Protein AF-A0A1A6AAJ7-F1 (afdb_monomer_lite)

Secondary structure (DSSP, 8-state):
-----------------------------------------------------------TTS----PPP---------------PPPP----PPPPPP----------------------PPPPPPTT--HHHHHHHHHHH-TTSTTTTTB-GGG-EEEEHHHHHHHHHHTT-GGGT--SSSS-S-SEEEEEEBPP-SSSS---TTHHHHHHHHHHHHHHHS-SSTTSPPPS-SS-------TT-SEEEEEE---TT----EEEEEE-HHHHHHH-HHHHHHHT-

Radius of gyration: 31.79 Å; chains: 1; bounding box: 93×65×100 Å

Organism: NCBI:txid1296121

Structure (mmCIF, N/CA/C/O backbone):
data_AF-A0A1A6AAJ7-F1
#
_entry.id   AF-A0A1A6AAJ7-F1
#
loop_
_atom_site.group_PDB
_atom_site.id
_atom_site.type_symbol
_atom_site.label_atom_id
_atom_site.label_alt_id
_atom_site.label_comp_id
_atom_site.label_asym_id
_atom_site.label_entity_id
_atom_site.label_seq_id
_atom_site.pdbx_PDB_ins_code
_atom_site.Cartn_x
_atom_site.Cartn_y
_atom_site.Cartn_z
_atom_site.occupancy
_atom_site.B_iso_or_equiv
_atom_site.auth_seq_id
_atom_site.auth_comp_id
_atom_site.auth_asym_id
_atom_site.auth_atom_id
_atom_site.pdbx_PDB_model_num
ATOM 1 N N . MET A 1 1 ? -27.476 -23.776 51.693 1.00 40.06 1 MET A N 1
ATOM 2 C CA . MET A 1 1 ? -27.076 -22.883 50.581 1.00 40.06 1 MET A CA 1
ATOM 3 C C . MET A 1 1 ? -27.011 -23.764 49.327 1.00 40.06 1 MET A C 1
ATOM 5 O O . MET A 1 1 ? -26.066 -24.521 49.225 1.00 40.06 1 MET A O 1
ATOM 9 N N . SER A 1 2 ? -28.092 -24.038 48.575 1.00 30.75 2 SER A N 1
ATOM 10 C CA . SER A 1 2 ? -28.877 -23.176 47.649 1.00 30.75 2 SER A CA 1
ATOM 11 C C . SER A 1 2 ? -27.961 -22.514 46.598 1.00 30.75 2 SER A C 1
ATOM 13 O O . SER A 1 2 ? -27.051 -21.822 47.028 1.00 30.75 2 SER A O 1
ATOM 15 N N . ILE A 1 3 ? -28.073 -22.667 45.263 1.00 31.28 3 ILE A N 1
ATOM 16 C CA . ILE A 1 3 ? -29.206 -22.932 44.342 1.00 31.28 3 ILE A CA 1
ATOM 17 C C . ILE A 1 3 ? -28.721 -23.657 43.049 1.00 31.28 3 ILE A C 1
ATOM 19 O O . ILE A 1 3 ? -27.554 -23.580 42.680 1.00 31.28 3 ILE A O 1
ATOM 23 N N . ARG A 1 4 ? -29.658 -24.361 42.387 1.00 33.12 4 ARG A N 1
ATOM 24 C CA . ARG A 1 4 ? -29.610 -25.073 41.086 1.00 33.12 4 ARG A CA 1
ATOM 25 C C . ARG A 1 4 ? -29.752 -24.154 39.842 1.00 33.12 4 ARG A C 1
ATOM 27 O O . ARG A 1 4 ? -30.230 -23.038 39.969 1.00 33.12 4 ARG A O 1
ATOM 34 N N . SER A 1 5 ? -29.596 -24.763 38.652 1.00 32.75 5 SER A N 1
ATOM 35 C CA . SER A 1 5 ? -30.174 -24.390 37.328 1.00 32.75 5 SER A CA 1
ATOM 36 C C . SER A 1 5 ? -29.488 -23.260 36.546 1.00 32.75 5 SER A C 1
ATOM 38 O O . SER A 1 5 ? -28.959 -22.347 37.154 1.00 32.75 5 SER A O 1
ATOM 40 N N . ALA A 1 6 ? -29.528 -23.132 35.212 1.00 36.25 6 ALA A N 1
ATOM 41 C CA . ALA A 1 6 ? -29.870 -23.929 34.014 1.00 36.25 6 ALA A CA 1
ATOM 42 C C . ALA A 1 6 ? -30.196 -22.894 32.915 1.00 36.25 6 ALA A C 1
ATOM 44 O O . ALA A 1 6 ? -31.067 -22.081 33.169 1.00 36.25 6 ALA A O 1
ATOM 45 N N . PHE A 1 7 ? -29.572 -22.937 31.731 1.00 33.03 7 PHE A N 1
ATOM 46 C CA . PHE A 1 7 ? -30.035 -22.367 30.439 1.00 33.03 7 PHE A CA 1
ATOM 47 C C . PHE A 1 7 ? -29.062 -22.935 29.379 1.00 33.03 7 PHE A C 1
ATOM 49 O O . PHE A 1 7 ? -27.863 -22.742 29.521 1.00 33.03 7 PHE A O 1
ATOM 56 N N . SER A 1 8 ? -29.389 -23.794 28.404 1.00 34.94 8 SER A N 1
ATOM 57 C CA . SER A 1 8 ? -30.501 -23.895 27.443 1.00 34.94 8 SER A CA 1
ATOM 58 C C . SER A 1 8 ? -30.660 -22.657 26.560 1.00 34.94 8 SER A C 1
ATOM 60 O O . SER A 1 8 ? -31.130 -21.625 27.028 1.00 34.94 8 SER A O 1
ATOM 62 N N . GLY A 1 9 ? -30.286 -22.770 25.275 1.00 30.25 9 GLY A N 1
ATOM 63 C CA . GLY A 1 9 ? -30.498 -21.698 24.298 1.00 30.25 9 GLY A CA 1
ATOM 64 C C . GLY A 1 9 ? -29.725 -21.781 22.978 1.00 30.25 9 GLY A C 1
ATOM 65 O O . GLY A 1 9 ? -29.190 -20.769 22.541 1.00 30.25 9 GLY A O 1
ATOM 66 N N . ILE A 1 10 ? -29.684 -22.941 22.312 1.00 39.00 10 ILE A N 1
ATOM 67 C CA . ILE A 1 10 ? -29.340 -23.016 20.881 1.00 39.00 10 ILE A CA 1
ATOM 68 C C . ILE A 1 10 ? -30.449 -22.292 20.101 1.00 39.00 10 ILE A C 1
ATOM 70 O O . ILE A 1 10 ? -31.604 -22.714 20.138 1.00 39.00 10 ILE A O 1
ATOM 74 N N . ARG A 1 11 ? -30.113 -21.222 19.373 1.00 38.31 11 ARG A N 1
ATOM 75 C CA . ARG A 1 11 ? -30.954 -20.685 18.293 1.00 38.31 11 ARG A CA 1
ATOM 76 C C . ARG A 1 11 ? -30.207 -20.809 16.973 1.00 38.31 11 ARG A C 1
ATOM 78 O O . ARG A 1 11 ? -29.470 -19.920 16.566 1.00 38.31 11 ARG A O 1
ATOM 85 N N . GLN A 1 12 ? -30.433 -21.938 16.310 1.00 39.53 12 GLN A N 1
ATOM 86 C CA . GLN A 1 12 ? -30.298 -22.043 14.863 1.00 39.53 12 GLN A CA 1
ATOM 87 C C . GLN A 1 12 ? -31.366 -21.148 14.222 1.00 39.53 12 GLN A C 1
ATOM 89 O O . GLN A 1 12 ? -32.556 -21.288 14.509 1.00 39.53 12 GLN A O 1
ATOM 94 N N . CYS A 1 13 ? -30.950 -20.223 13.357 1.00 34.81 13 CYS A N 1
ATOM 95 C CA . CYS A 1 13 ? -31.868 -19.467 12.514 1.00 34.81 13 CYS A CA 1
ATOM 96 C C . CYS A 1 13 ? -32.240 -20.334 11.304 1.00 34.81 13 CYS A C 1
ATOM 98 O O . CYS A 1 13 ? -31.540 -20.385 10.297 1.00 34.81 13 CYS A O 1
ATOM 100 N N . SER A 1 14 ? -33.329 -21.086 11.442 1.00 42.00 14 SER A N 1
ATOM 101 C CA . SER A 1 14 ? -33.997 -21.793 10.353 1.00 42.00 14 SER A CA 1
ATOM 102 C C . SER A 1 14 ? -35.037 -20.873 9.704 1.00 42.00 14 SER A C 1
ATOM 104 O O . SER A 1 14 ? -35.930 -20.412 10.419 1.00 42.00 14 SER A O 1
ATOM 106 N N . LYS A 1 15 ? -34.980 -20.732 8.366 1.00 35.66 15 LYS A N 1
ATOM 107 C CA . LYS A 1 15 ? -35.812 -19.897 7.454 1.00 35.66 15 LYS A CA 1
ATOM 108 C C . LYS A 1 15 ? -35.177 -18.508 7.246 1.00 35.66 15 LYS A C 1
ATOM 110 O O . LYS A 1 15 ? -35.174 -17.700 8.154 1.00 35.66 15 LYS A O 1
ATOM 115 N N . CYS A 1 16 ? -34.563 -18.197 6.104 1.00 37.12 16 CYS A N 1
ATOM 116 C CA . CYS A 1 16 ? -35.186 -18.203 4.781 1.00 37.12 16 CYS A CA 1
ATOM 117 C C . CYS A 1 16 ? -34.240 -18.714 3.678 1.00 37.12 16 CYS A C 1
ATOM 119 O O . CYS A 1 16 ? -33.447 -17.973 3.111 1.00 37.12 16 CYS A O 1
ATOM 121 N N . LEU A 1 17 ? -34.415 -19.986 3.320 1.00 40.72 17 LEU A N 1
ATOM 122 C CA . LEU A 1 17 ? -34.268 -20.445 1.941 1.00 40.72 17 LEU A CA 1
ATOM 123 C C . LEU A 1 17 ? -35.370 -19.790 1.106 1.00 40.72 17 LEU A C 1
ATOM 125 O O . LEU A 1 17 ? -36.533 -19.933 1.494 1.00 40.72 17 LEU A O 1
ATOM 129 N N . ARG A 1 18 ? -35.028 -19.152 -0.025 1.00 37.09 18 ARG A N 1
ATOM 130 C CA . ARG A 1 18 ? -35.812 -19.141 -1.283 1.00 37.09 18 ARG A CA 1
ATOM 131 C C . ARG A 1 18 ? -35.098 -18.354 -2.405 1.00 37.09 18 ARG A C 1
ATOM 133 O O . ARG A 1 18 ? -34.110 -17.692 -2.118 1.00 37.09 18 ARG A O 1
ATOM 140 N N . PRO A 1 19 ? -35.485 -18.539 -3.683 1.00 40.03 19 PRO A N 1
ATOM 141 C CA . PRO A 1 19 ? -34.636 -19.197 -4.671 1.00 40.03 19 PRO A CA 1
ATOM 142 C C . PRO A 1 19 ? -34.277 -18.302 -5.870 1.00 40.03 19 PRO A C 1
ATOM 144 O O . PRO A 1 19 ? -34.805 -17.207 -6.044 1.00 40.03 19 PRO A O 1
ATOM 147 N N . LEU A 1 20 ? -33.400 -18.826 -6.728 1.00 40.41 20 LEU A N 1
ATOM 148 C CA . LEU A 1 20 ? -33.089 -18.298 -8.054 1.00 40.41 20 LEU A CA 1
ATOM 149 C C . LEU A 1 20 ? -34.350 -18.217 -8.934 1.00 40.41 20 LEU A C 1
ATOM 151 O O . LEU A 1 20 ? -34.911 -19.248 -9.302 1.00 40.41 20 LEU A O 1
ATOM 155 N N . THR A 1 21 ? -34.734 -17.004 -9.335 1.00 31.94 21 THR A N 1
ATOM 156 C CA . THR A 1 21 ? -35.608 -16.749 -10.493 1.00 31.94 21 THR A CA 1
ATOM 157 C C . THR A 1 21 ? -35.183 -15.462 -11.203 1.00 31.94 21 THR A C 1
ATOM 159 O O . THR A 1 21 ? -35.302 -14.370 -10.654 1.00 31.94 21 THR A O 1
ATOM 162 N N . LEU A 1 22 ? -34.699 -15.616 -12.437 1.00 34.69 22 LEU A N 1
ATOM 163 C CA . LEU A 1 22 ? -34.652 -14.603 -13.503 1.00 34.69 22 LEU A CA 1
ATOM 164 C C . LEU A 1 22 ? -36.039 -14.529 -14.208 1.00 34.69 22 LEU A C 1
ATOM 166 O O . LEU A 1 22 ? -36.923 -15.325 -13.894 1.00 34.69 22 LEU A O 1
ATOM 170 N N . PRO A 1 23 ? -36.253 -13.653 -15.208 1.00 57.88 23 PRO A N 1
ATOM 171 C CA . PRO A 1 23 ? -36.638 -12.250 -15.081 1.00 57.88 23 PRO A CA 1
ATOM 172 C C . PRO A 1 23 ? -38.063 -12.010 -15.637 1.00 57.88 23 PRO A C 1
ATOM 174 O O . PRO A 1 23 ? -38.559 -12.771 -16.469 1.00 57.88 23 PRO A O 1
ATOM 177 N N . ARG A 1 24 ? -38.739 -10.917 -15.255 1.00 34.69 24 ARG A N 1
ATOM 178 C CA . ARG A 1 24 ? -39.922 -10.459 -16.008 1.00 34.69 24 ARG A CA 1
ATOM 179 C C . ARG A 1 24 ? -40.113 -8.943 -15.974 1.00 34.69 24 ARG A C 1
ATOM 181 O O . ARG A 1 24 ? -40.208 -8.315 -14.930 1.00 34.69 24 ARG A O 1
ATOM 188 N N . SER A 1 25 ? -40.151 -8.431 -17.195 1.00 38.38 25 SER A N 1
ATOM 189 C CA . SER A 1 25 ? -40.623 -7.159 -17.737 1.00 38.38 25 SER A CA 1
ATOM 190 C C . SER A 1 25 ? -41.747 -6.404 -17.008 1.00 38.38 25 SER A C 1
ATOM 192 O O . SER A 1 25 ? -42.732 -7.015 -16.609 1.00 38.38 25 SER A O 1
ATOM 194 N N . PHE A 1 26 ? -41.627 -5.067 -17.095 1.00 39.31 26 PHE A N 1
ATOM 195 C CA . PHE A 1 26 ? -42.660 -4.015 -17.180 1.00 39.31 26 PHE A CA 1
ATOM 196 C C . PHE A 1 26 ? -43.717 -3.912 -16.062 1.00 39.31 26 PHE A C 1
ATOM 198 O O . PHE A 1 26 ? -44.515 -4.817 -15.869 1.00 39.31 26 PHE A O 1
ATOM 205 N N . VAL A 1 27 ? -43.825 -2.720 -15.448 1.00 38.25 27 VAL A N 1
ATOM 206 C CA . VAL A 1 27 ? -45.021 -1.842 -15.486 1.00 38.25 27 VAL A CA 1
ATOM 207 C C . VAL A 1 27 ? -44.754 -0.530 -14.721 1.00 38.25 27 VAL A C 1
ATOM 209 O O . VAL A 1 27 ? -44.239 -0.518 -13.609 1.00 38.25 27 VAL A O 1
ATOM 212 N N . ARG A 1 28 ? -45.137 0.580 -15.366 1.00 40.84 28 ARG A N 1
ATOM 213 C CA . ARG A 1 28 ? -45.216 1.961 -14.861 1.00 40.84 28 ARG A CA 1
ATOM 214 C C . ARG A 1 28 ? -46.147 2.105 -13.646 1.00 40.84 28 ARG A C 1
ATOM 216 O O . ARG A 1 28 ? -47.248 1.565 -13.676 1.00 40.84 28 ARG A O 1
ATOM 223 N N . ARG A 1 29 ? -45.772 2.976 -12.702 1.00 39.03 29 ARG A N 1
ATOM 224 C CA . ARG A 1 29 ? -46.598 3.911 -11.888 1.00 39.03 29 ARG A CA 1
ATOM 225 C C . ARG A 1 29 ? -45.581 4.776 -11.120 1.00 39.03 29 ARG A C 1
ATOM 227 O O . ARG A 1 29 ? -44.726 4.212 -10.461 1.00 39.03 29 ARG A O 1
ATOM 234 N N . GLY A 1 30 ? -45.500 6.099 -11.225 1.00 37.38 30 GLY A N 1
ATOM 235 C CA . GLY A 1 30 ? -46.554 7.080 -11.446 1.00 37.38 30 GLY A CA 1
ATOM 236 C C . GLY A 1 30 ? -47.169 7.458 -10.102 1.00 37.38 30 GLY A C 1
ATOM 237 O O . GLY A 1 30 ? -48.246 6.960 -9.796 1.00 37.38 30 GLY A O 1
ATOM 238 N N . ILE A 1 31 ? -46.479 8.285 -9.307 1.00 47.03 31 ILE A N 1
ATOM 239 C CA . ILE A 1 31 ? -47.089 9.019 -8.191 1.00 47.03 31 ILE A CA 1
ATOM 240 C C . ILE A 1 31 ? -46.528 10.440 -8.194 1.00 47.03 31 ILE A C 1
ATOM 242 O O . ILE A 1 31 ? -45.333 10.667 -8.018 1.00 47.03 31 ILE A O 1
ATOM 246 N N . SER A 1 32 ? -47.445 11.356 -8.466 1.00 36.34 32 SER A N 1
ATOM 247 C CA . SER A 1 32 ? -47.322 12.800 -8.409 1.00 36.34 32 SER A CA 1
ATOM 248 C C . SER A 1 32 ? -47.255 13.276 -6.960 1.00 36.34 32 SER A C 1
ATOM 250 O O . SER A 1 32 ? -48.048 12.820 -6.137 1.00 36.34 32 SER A O 1
ATOM 252 N N . SER A 1 33 ? -46.411 14.268 -6.691 1.00 43.06 33 SER A N 1
ATOM 253 C CA . SER A 1 33 ? -46.555 15.140 -5.526 1.00 43.06 33 SER A CA 1
ATOM 254 C C . SER A 1 33 ? -46.567 16.579 -6.012 1.00 43.06 33 SER A C 1
ATOM 256 O O . SER A 1 33 ? -45.572 17.102 -6.505 1.00 43.06 33 SER A O 1
ATOM 258 N N . SER A 1 34 ? -47.750 17.170 -5.919 1.00 39.88 34 SER A N 1
ATOM 259 C CA . SER A 1 34 ? -48.053 18.564 -6.193 1.00 39.88 34 SER A CA 1
ATOM 260 C C . SER A 1 34 ? -47.568 19.439 -5.037 1.00 39.88 34 SER A C 1
ATOM 262 O O . SER A 1 34 ? -47.884 19.151 -3.885 1.00 39.88 34 SER A O 1
ATOM 264 N N . SER A 1 35 ? -46.914 20.559 -5.334 1.00 40.44 35 SER A N 1
ATOM 265 C CA . SER A 1 35 ? -46.963 21.739 -4.468 1.00 40.44 35 SER A CA 1
ATOM 266 C C . SER A 1 35 ? -46.807 23.010 -5.294 1.00 40.44 35 SER A C 1
ATOM 268 O O . SER A 1 35 ? -46.109 23.060 -6.300 1.00 40.44 35 SER A O 1
ATOM 270 N N . THR A 1 36 ? -47.580 23.989 -4.864 1.00 43.59 36 THR A N 1
ATOM 271 C CA . THR A 1 36 ? -48.117 25.152 -5.557 1.00 43.59 36 THR A CA 1
ATOM 272 C C . THR A 1 36 ? -47.147 26.322 -5.714 1.00 43.59 36 THR A C 1
ATOM 274 O O . THR A 1 36 ? -46.519 26.741 -4.751 1.00 43.59 36 THR A O 1
ATOM 277 N N . VAL A 1 37 ? -47.129 26.860 -6.936 1.00 42.12 37 VAL A N 1
ATOM 278 C CA . VAL A 1 37 ? -47.265 28.271 -7.353 1.00 42.12 37 VAL A CA 1
ATOM 279 C C . VAL A 1 37 ? -46.841 29.367 -6.361 1.00 42.12 37 VAL A C 1
ATOM 281 O O . VAL A 1 37 ? -47.487 29.593 -5.340 1.00 42.12 37 VAL A O 1
ATOM 284 N N . SER A 1 38 ? -45.870 30.176 -6.783 1.00 49.22 38 SER A N 1
ATOM 285 C CA . SER A 1 38 ? -45.947 31.641 -6.698 1.00 49.22 38 SER A CA 1
ATOM 286 C C . SER A 1 38 ? -45.175 32.234 -7.877 1.00 49.22 38 SER A C 1
ATOM 288 O O . SER A 1 38 ? -43.952 32.149 -7.938 1.00 49.22 38 SER A O 1
ATOM 290 N N . ASP A 1 39 ? -45.939 32.773 -8.825 1.00 41.62 39 ASP A N 1
ATOM 291 C CA . ASP A 1 39 ? -45.484 33.549 -9.973 1.00 41.62 39 ASP A CA 1
ATOM 292 C C . ASP A 1 39 ? -45.108 34.974 -9.551 1.00 41.62 39 ASP A C 1
ATOM 294 O O . ASP A 1 39 ? -45.894 35.666 -8.902 1.00 41.62 39 ASP A O 1
ATOM 298 N N . SER A 1 40 ? -43.979 35.466 -10.055 1.00 53.84 40 SER A N 1
ATOM 299 C CA . SER A 1 40 ? -43.907 36.833 -10.573 1.00 53.84 40 SER A CA 1
ATOM 300 C C . SER A 1 40 ? -42.881 36.906 -11.704 1.00 53.84 40 SER A C 1
ATOM 302 O O . SER A 1 40 ? -41.676 36.819 -11.483 1.00 53.84 40 SER A O 1
ATOM 304 N N . ASN A 1 41 ? -43.435 37.047 -12.908 1.00 44.94 41 ASN A N 1
ATOM 305 C CA . ASN A 1 41 ? -42.823 37.417 -14.181 1.00 44.94 41 ASN A CA 1
ATOM 306 C C . ASN A 1 41 ? -41.861 38.610 -14.072 1.00 44.94 41 ASN A C 1
ATOM 308 O O . ASN A 1 41 ? -42.198 39.593 -13.414 1.00 44.94 41 ASN A O 1
ATOM 312 N N . LEU A 1 42 ? -40.772 38.577 -14.848 1.00 51.91 42 LEU A N 1
ATOM 313 C CA . LEU A 1 42 ? -40.415 39.647 -15.789 1.00 51.91 42 LEU A CA 1
ATOM 314 C C . LEU A 1 42 ? -39.344 39.158 -16.778 1.00 51.91 42 LEU A C 1
ATOM 316 O O . LEU A 1 42 ? -38.320 38.591 -16.402 1.00 51.91 42 LEU A O 1
ATOM 320 N N . ASP A 1 43 ? -39.646 39.389 -18.052 1.00 43.09 43 ASP A N 1
ATOM 321 C CA . ASP A 1 43 ? -38.891 39.047 -19.250 1.00 43.09 43 ASP A CA 1
ATOM 322 C C . ASP A 1 43 ? -37.442 39.547 -19.254 1.00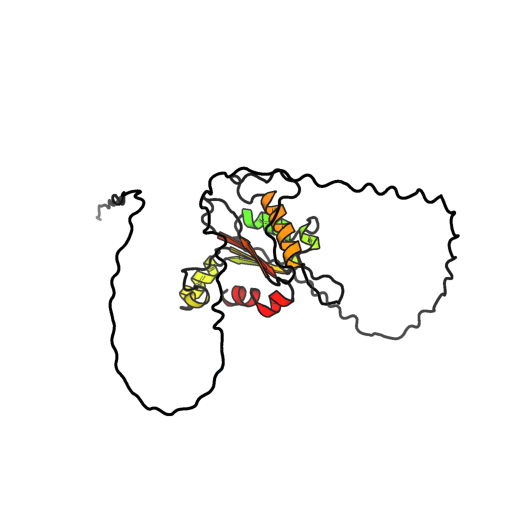 43.09 43 ASP A C 1
ATOM 324 O O . ASP A 1 43 ? -37.178 40.712 -18.954 1.00 43.09 43 ASP A O 1
ATOM 328 N N . SER A 1 44 ? -36.519 38.716 -19.750 1.00 46.31 44 SER A N 1
ATOM 329 C CA . SER A 1 44 ? -35.371 39.179 -20.539 1.00 46.31 44 SER A CA 1
ATOM 330 C C . SER A 1 44 ? -34.779 38.054 -21.385 1.00 46.31 44 SER A C 1
ATOM 332 O O . SER A 1 44 ? -34.141 37.115 -20.922 1.00 46.31 44 SER A O 1
ATOM 334 N N . ASN A 1 45 ? -35.012 38.221 -22.676 1.00 44.66 45 ASN A N 1
ATOM 335 C CA . ASN A 1 45 ? -34.471 37.515 -23.819 1.00 44.66 45 ASN A CA 1
ATOM 336 C C . ASN A 1 45 ? -32.929 37.447 -23.763 1.00 44.66 45 ASN A C 1
ATOM 338 O O . ASN A 1 45 ? -32.261 38.460 -23.959 1.00 44.66 45 ASN A O 1
ATOM 342 N N . SER A 1 46 ? -32.338 36.272 -23.539 1.00 42.41 46 SER A N 1
ATOM 343 C CA . SER A 1 46 ? -30.960 36.009 -23.974 1.00 42.41 46 SER A CA 1
ATOM 344 C C . SER A 1 46 ? -30.716 34.520 -24.200 1.00 42.41 46 SER A C 1
ATOM 346 O O . SER A 1 46 ? -30.999 33.648 -23.388 1.00 42.41 46 SER A O 1
ATOM 348 N N . ARG A 1 47 ? -30.252 34.268 -25.416 1.00 49.62 47 ARG A N 1
ATOM 349 C CA . ARG A 1 47 ? -30.007 32.994 -26.065 1.00 49.62 47 ARG A CA 1
ATOM 350 C C . ARG A 1 47 ? -28.576 32.581 -25.740 1.00 49.62 47 ARG A C 1
ATOM 352 O O . ARG A 1 47 ? -27.660 33.129 -26.343 1.00 49.62 47 ARG A O 1
ATOM 359 N N . SER A 1 48 ? -28.410 31.605 -24.855 1.00 41.91 48 SER A N 1
ATOM 360 C CA . SER A 1 48 ? -27.138 30.912 -24.636 1.00 41.91 48 SER A CA 1
ATOM 361 C C . SER A 1 48 ? -27.416 29.419 -24.508 1.00 41.91 48 SER A C 1
ATOM 363 O O . SER A 1 48 ? -28.139 28.984 -23.619 1.00 41.91 48 SER A O 1
ATOM 365 N N . GLN A 1 49 ? -26.890 28.645 -25.457 1.00 44.44 49 GLN A N 1
ATOM 366 C CA . GLN A 1 49 ? -26.771 27.196 -25.344 1.00 44.44 49 GLN A CA 1
ATOM 367 C C . GLN A 1 49 ? -25.718 26.898 -24.273 1.00 44.44 49 GLN A C 1
ATOM 369 O O . GLN A 1 49 ? -24.527 26.911 -24.572 1.00 44.44 49 GLN A O 1
ATOM 374 N N . GLU A 1 50 ? -26.146 26.631 -23.046 1.00 41.81 50 GLU A N 1
ATOM 375 C CA . GLU A 1 50 ? -25.347 25.862 -22.095 1.00 41.81 50 GLU A CA 1
ATOM 376 C C . GLU A 1 50 ? -25.731 24.395 -22.275 1.00 41.81 50 GLU A C 1
ATOM 378 O O . GLU A 1 50 ? -26.852 23.972 -21.997 1.00 41.81 50 GLU A O 1
ATOM 383 N N . GLN A 1 51 ? -24.816 23.630 -22.870 1.00 42.03 51 GLN A N 1
ATOM 384 C CA . GLN A 1 51 ? -24.859 22.181 -22.786 1.00 42.03 51 GLN A CA 1
ATOM 385 C C . GLN A 1 51 ? -24.446 21.810 -21.364 1.00 42.03 51 GLN A C 1
ATOM 387 O O . GLN A 1 51 ? -23.272 21.914 -21.017 1.00 42.03 51 GLN A O 1
ATOM 392 N N . ASP A 1 52 ? -25.420 21.381 -20.567 1.00 41.97 52 ASP A N 1
ATOM 393 C CA . ASP A 1 52 ? -25.194 20.595 -19.360 1.00 41.97 52 ASP A CA 1
ATOM 394 C C . ASP A 1 52 ? -24.407 19.327 -19.740 1.00 41.97 52 ASP A C 1
ATOM 396 O O . ASP A 1 52 ? -24.971 18.327 -20.195 1.00 41.97 52 ASP A O 1
ATOM 400 N N . GLU A 1 53 ? -23.081 19.363 -19.595 1.00 49.78 53 GLU A N 1
ATOM 401 C CA . GLU A 1 53 ? -22.263 18.152 -19.545 1.00 49.78 53 GLU A CA 1
ATOM 402 C C . GLU A 1 53 ? -22.450 17.496 -18.174 1.00 49.78 53 GLU A C 1
ATOM 404 O O . GLU A 1 53 ? -21.683 17.688 -17.231 1.00 49.78 53 GLU A O 1
ATOM 409 N N . GLU A 1 54 ? -23.510 16.699 -18.071 1.00 56.62 54 GLU A N 1
ATOM 410 C CA . GLU A 1 54 ? -23.668 15.721 -17.003 1.00 56.62 54 GLU A CA 1
ATOM 411 C C . GLU A 1 54 ? -22.441 14.780 -17.010 1.00 56.62 54 GLU A C 1
ATOM 413 O O . GLU A 1 54 ? -22.097 14.224 -18.064 1.00 56.62 54 GLU A O 1
ATOM 418 N N . PRO A 1 55 ? -21.735 14.583 -15.878 1.00 55.22 55 PRO A N 1
ATOM 419 C CA . PRO A 1 55 ? -20.546 13.744 -15.835 1.00 55.22 55 PRO A CA 1
ATOM 420 C C . PRO A 1 55 ? -20.926 12.297 -16.151 1.00 55.22 55 PRO A C 1
ATOM 422 O O . PRO A 1 55 ? -21.467 11.560 -15.326 1.00 55.22 55 PRO A O 1
ATOM 425 N N . LYS A 1 56 ? -20.625 11.881 -17.381 1.00 55.25 56 LYS A N 1
ATOM 426 C CA . LYS A 1 56 ? -20.856 10.532 -17.892 1.00 55.25 56 LYS A CA 1
ATOM 427 C C . LYS A 1 56 ? -19.977 9.547 -17.120 1.00 55.25 56 LYS A C 1
ATOM 429 O O . LYS A 1 56 ? -18.816 9.325 -17.460 1.00 55.25 56 LYS A O 1
ATOM 434 N N . ILE A 1 57 ? -20.532 8.960 -16.060 1.00 55.69 57 ILE A N 1
ATOM 435 C CA . ILE A 1 57 ? -19.897 7.878 -15.306 1.00 55.69 57 ILE A CA 1
ATOM 436 C C . ILE A 1 57 ? -19.679 6.715 -16.274 1.00 55.69 57 ILE A C 1
ATOM 438 O O . ILE A 1 57 ? -20.601 6.025 -16.710 1.00 55.69 57 ILE A O 1
ATOM 442 N N . ASN A 1 58 ? -18.417 6.532 -16.637 1.00 48.34 58 ASN A N 1
ATOM 443 C CA . ASN A 1 58 ? -17.939 5.497 -17.530 1.00 48.34 58 ASN A CA 1
ATOM 444 C C . ASN A 1 58 ? -18.089 4.124 -16.844 1.00 48.34 58 ASN A C 1
ATOM 446 O O . ASN A 1 58 ? -17.220 3.676 -16.099 1.00 48.34 58 ASN A O 1
ATOM 450 N N . THR A 1 59 ? -19.207 3.445 -17.090 1.00 49.50 59 THR A N 1
ATOM 451 C CA . THR A 1 59 ? -19.501 2.089 -16.604 1.00 49.50 59 THR A CA 1
ATOM 452 C C . THR A 1 59 ? -18.912 1.042 -17.556 1.00 49.50 59 THR A C 1
ATOM 454 O O . THR A 1 59 ? -19.611 0.408 -18.339 1.00 49.50 59 THR A O 1
ATOM 457 N N . TRP A 1 60 ? -17.593 0.834 -17.499 1.00 62.28 60 TRP A N 1
ATOM 458 C CA . TRP A 1 60 ? -16.906 -0.177 -18.329 1.00 62.28 60 TRP A CA 1
ATOM 459 C C . TRP A 1 60 ? -17.170 -1.627 -17.875 1.00 62.28 60 TRP A C 1
ATOM 461 O O . TRP A 1 60 ? -16.746 -2.565 -18.539 1.00 62.28 60 TRP A O 1
ATOM 471 N N . PHE A 1 61 ? -17.876 -1.826 -16.759 1.00 57.91 61 PHE A N 1
ATOM 472 C CA . PHE A 1 61 ? -18.042 -3.122 -16.088 1.00 57.91 61 PHE A CA 1
ATOM 473 C C . PHE A 1 61 ? -19.436 -3.762 -16.243 1.00 57.91 61 PHE A C 1
ATOM 475 O O . PHE A 1 61 ? -19.711 -4.759 -15.586 1.00 57.91 61 PHE A O 1
ATOM 482 N N . LEU A 1 62 ? -20.323 -3.233 -17.099 1.00 45.22 62 LEU A N 1
ATOM 483 C CA . LEU A 1 62 ? -21.698 -3.754 -17.243 1.00 45.22 62 LEU A CA 1
ATOM 484 C C . LEU A 1 62 ? -22.087 -4.252 -18.643 1.00 45.22 62 LEU A C 1
ATOM 486 O O . LEU A 1 62 ? -23.254 -4.563 -18.861 1.00 45.22 62 LEU A O 1
ATOM 490 N N . ASN A 1 63 ? -21.149 -4.384 -19.585 1.00 42.34 63 ASN A N 1
ATOM 491 C CA . ASN A 1 63 ? -21.480 -4.805 -20.949 1.00 42.34 63 ASN A CA 1
ATOM 492 C C . ASN A 1 63 ? -20.845 -6.149 -21.338 1.00 42.34 63 ASN A C 1
ATOM 494 O O . ASN A 1 63 ? -20.099 -6.235 -22.308 1.00 42.34 63 ASN A O 1
ATOM 498 N N . GLU A 1 64 ? -21.175 -7.212 -20.604 1.00 45.12 64 GLU A N 1
ATOM 499 C CA . GLU A 1 64 ? -21.052 -8.578 -21.124 1.00 45.12 64 GLU A CA 1
ATOM 500 C C . GLU A 1 64 ? -22.409 -9.037 -21.670 1.00 45.12 64 GLU A C 1
ATOM 502 O O . GLU A 1 64 ? -23.218 -9.660 -20.985 1.00 45.12 64 GLU A O 1
ATOM 507 N N . GLN A 1 65 ? -22.666 -8.714 -22.938 1.00 46.47 65 GLN A N 1
ATOM 508 C CA . GLN A 1 65 ? -23.614 -9.465 -23.756 1.00 46.47 65 GLN A CA 1
ATOM 509 C C . GLN A 1 65 ? -22.830 -10.265 -24.804 1.00 46.47 65 GLN A C 1
ATOM 511 O O . GLN A 1 65 ? -22.003 -9.683 -25.513 1.00 46.47 65 GLN A O 1
ATOM 516 N N . PRO A 1 66 ? -23.090 -11.575 -24.955 1.00 47.69 66 PRO A N 1
ATOM 517 C CA . PRO A 1 66 ? -22.421 -12.391 -25.954 1.00 47.69 66 PRO A CA 1
ATOM 518 C C . PRO A 1 66 ? -22.959 -12.016 -27.338 1.00 47.69 66 PRO A C 1
ATOM 520 O O . PRO A 1 66 ? -24.114 -12.290 -27.666 1.00 47.69 66 PRO A O 1
ATOM 523 N N . ARG A 1 67 ? -22.133 -11.362 -28.161 1.00 42.72 67 ARG A N 1
ATOM 524 C CA . ARG A 1 67 ? -22.448 -11.151 -29.576 1.00 42.72 67 ARG A CA 1
ATOM 525 C C . ARG A 1 67 ? -21.983 -12.350 -30.389 1.00 42.72 67 ARG A C 1
ATOM 527 O O . ARG A 1 67 ? -20.799 -12.668 -30.450 1.00 42.72 67 ARG A O 1
ATOM 534 N N . SER A 1 68 ? -22.973 -12.997 -30.986 1.00 39.25 68 SER A N 1
ATOM 535 C CA . SER A 1 68 ? -22.889 -14.076 -31.957 1.00 39.25 68 SER A CA 1
ATOM 536 C C . SER A 1 68 ? -21.924 -13.769 -33.101 1.00 39.25 68 SER A C 1
ATOM 538 O O . SER A 1 68 ? -21.807 -12.631 -33.555 1.00 39.25 68 SER A O 1
ATOM 540 N N . ALA A 1 69 ? -21.273 -14.829 -33.575 1.00 45.50 69 ALA A N 1
ATOM 541 C CA . ALA A 1 69 ? -20.340 -14.833 -34.687 1.00 45.50 69 ALA A CA 1
ATOM 542 C C . ALA A 1 69 ? -20.947 -14.261 -35.978 1.00 45.50 69 ALA A C 1
ATOM 544 O O . ALA A 1 69 ? -22.004 -14.699 -36.433 1.00 45.50 69 ALA A O 1
ATOM 545 N N . SER A 1 70 ? -20.205 -13.360 -36.617 1.00 40.31 70 SER A N 1
ATOM 546 C CA . SER A 1 70 ? -20.347 -13.050 -38.035 1.00 40.31 70 SER A CA 1
ATOM 547 C C . SER A 1 70 ? -18.964 -13.011 -38.679 1.00 40.31 70 SER A C 1
ATOM 549 O O . SER A 1 70 ? -18.109 -12.200 -38.331 1.00 40.31 70 SER A O 1
ATOM 551 N N . SER A 1 71 ? -18.779 -13.959 -39.588 1.00 44.09 71 SER A N 1
ATOM 552 C CA . SER A 1 71 ? -17.685 -14.150 -40.533 1.00 44.09 71 SER A CA 1
ATOM 553 C C . SER A 1 71 ? -17.569 -13.035 -41.579 1.00 44.09 71 SER A C 1
ATOM 555 O O . SER A 1 71 ? -18.535 -12.312 -41.809 1.00 44.09 71 SER A O 1
ATOM 557 N N . SER A 1 72 ? -16.440 -13.059 -42.307 1.00 38.81 72 SER A N 1
ATOM 558 C CA . SER A 1 72 ? -15.989 -12.211 -43.436 1.00 38.81 72 SER A CA 1
ATOM 559 C C . SER A 1 72 ? -15.179 -10.982 -42.992 1.00 38.81 72 SER A C 1
ATOM 561 O O . SER A 1 72 ? -15.521 -10.342 -42.013 1.00 38.81 72 SER A O 1
ATOM 563 N N . SER A 1 73 ? -14.053 -10.610 -43.599 1.00 43.88 73 SER A N 1
ATOM 564 C CA . SER A 1 73 ? -13.421 -11.015 -44.857 1.00 43.88 73 SER A CA 1
ATOM 565 C C . SER A 1 73 ? -11.950 -10.586 -44.851 1.00 43.88 73 SER A C 1
ATOM 567 O O . SER A 1 73 ? -11.577 -9.572 -44.271 1.00 43.88 73 SER A O 1
ATOM 569 N N . SER A 1 74 ? -11.149 -11.369 -45.560 1.00 45.03 74 SER A N 1
ATOM 5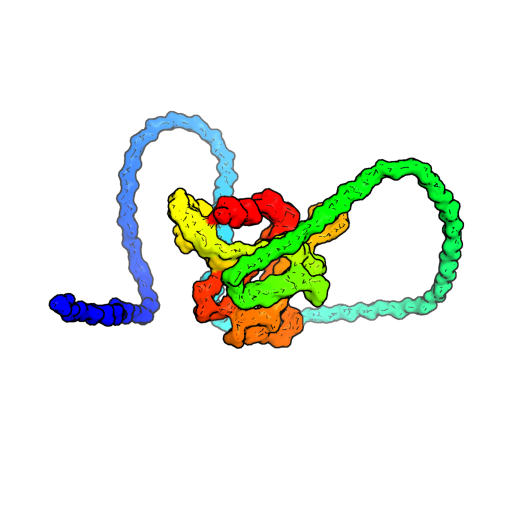70 C CA . SER A 1 74 ? -9.770 -11.143 -45.979 1.00 45.03 74 SER A CA 1
ATOM 571 C C . SER A 1 74 ? -9.520 -9.798 -46.672 1.00 45.03 74 SER A C 1
ATOM 573 O O . SER A 1 74 ? -10.160 -9.493 -47.677 1.00 45.03 74 SER A O 1
ATOM 575 N N . SER A 1 75 ? -8.477 -9.090 -46.240 1.00 47.06 75 SER A N 1
ATOM 576 C CA . SER A 1 75 ? -7.752 -8.128 -47.073 1.00 47.06 75 SER A CA 1
ATOM 577 C C . SER A 1 75 ? -6.263 -8.176 -46.734 1.00 47.06 75 SER A C 1
ATOM 579 O O . SER A 1 75 ? -5.810 -7.688 -45.702 1.00 47.06 75 SER A O 1
ATOM 581 N N . SER A 1 76 ? -5.528 -8.825 -47.629 1.00 46.06 76 SER A N 1
ATOM 582 C CA . SER A 1 76 ? -4.078 -8.817 -47.771 1.00 46.06 76 SER A CA 1
ATOM 583 C C . SER A 1 76 ? -3.570 -7.413 -48.116 1.00 46.06 76 SER A C 1
ATOM 585 O O . SER A 1 76 ? -4.012 -6.847 -49.115 1.00 46.06 76 SER A O 1
ATOM 587 N N . SER A 1 77 ? -2.596 -6.888 -47.368 1.00 47.09 77 SER A N 1
ATOM 588 C CA . SER A 1 77 ? -1.781 -5.751 -47.816 1.00 47.09 77 SER A CA 1
ATOM 589 C C . SER A 1 77 ? -0.294 -6.012 -47.567 1.00 47.09 77 SER A C 1
ATOM 591 O O . SER A 1 77 ? 0.210 -5.912 -46.452 1.00 47.09 77 SER A O 1
ATOM 593 N N . SER A 1 78 ? 0.346 -6.426 -48.654 1.00 44.16 78 SER A N 1
ATOM 594 C CA . SER A 1 78 ? 1.676 -6.069 -49.153 1.00 44.16 78 SER A CA 1
ATOM 595 C C . SER A 1 78 ? 2.662 -5.381 -48.198 1.00 44.16 78 SER A C 1
ATOM 597 O O . SER A 1 78 ? 2.526 -4.213 -47.842 1.00 44.16 78 SER A O 1
ATOM 599 N N . TYR A 1 79 ? 3.741 -6.112 -47.926 1.00 49.38 79 TYR A N 1
ATOM 600 C CA . TYR A 1 79 ? 5.042 -5.626 -47.480 1.00 49.38 79 TYR A CA 1
ATOM 601 C C . TYR A 1 79 ? 5.678 -4.676 -48.509 1.00 49.38 79 TYR A C 1
ATOM 603 O O . TYR A 1 79 ? 5.703 -5.011 -4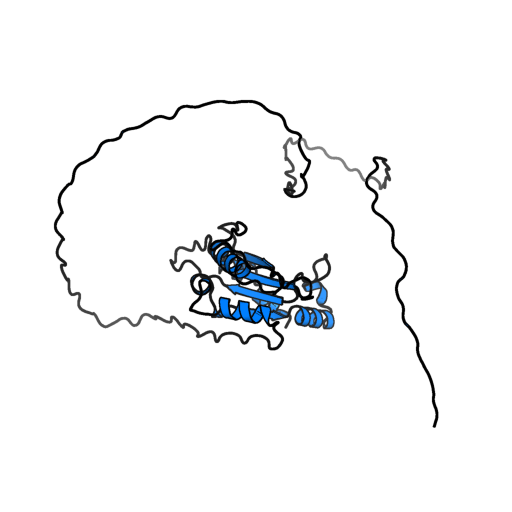9.696 1.00 49.38 79 TYR A O 1
ATOM 611 N N . PRO A 1 80 ? 6.314 -3.577 -48.076 1.00 62.06 80 PRO A N 1
ATOM 612 C CA . PRO A 1 80 ? 7.422 -2.987 -48.805 1.00 62.06 80 PRO A CA 1
ATOM 613 C C . PRO A 1 80 ? 8.754 -3.410 -48.169 1.00 62.06 80 PRO A C 1
ATOM 615 O O . PRO A 1 80 ? 9.078 -3.040 -47.041 1.00 62.06 80 PRO A O 1
ATOM 618 N N . SER A 1 81 ? 9.535 -4.184 -48.926 1.00 43.06 81 SER A N 1
ATOM 619 C CA . SER A 1 81 ? 10.980 -4.321 -48.739 1.00 43.06 81 SER A CA 1
ATOM 620 C C . SER A 1 81 ? 11.646 -2.964 -48.954 1.00 43.06 81 SER A C 1
ATOM 622 O O . SER A 1 81 ? 11.564 -2.416 -50.052 1.00 43.06 81 SER A O 1
ATOM 624 N N . SER A 1 82 ? 12.368 -2.458 -47.956 1.00 46.56 82 SER A N 1
ATOM 625 C CA . SER A 1 82 ? 13.470 -1.530 -48.201 1.00 46.56 82 SER A CA 1
ATOM 626 C C . SER A 1 82 ? 14.781 -2.199 -47.800 1.00 46.56 82 SER A C 1
ATOM 628 O O . SER A 1 82 ? 15.094 -2.420 -46.632 1.00 46.56 82 SER A O 1
ATOM 630 N N . SER A 1 83 ? 15.536 -2.569 -48.829 1.00 54.75 83 SER A N 1
ATOM 631 C CA . SER A 1 83 ? 16.977 -2.742 -48.744 1.00 54.75 83 SER A CA 1
ATOM 632 C C . SER A 1 83 ? 17.580 -1.362 -48.508 1.00 54.75 83 SER A C 1
ATOM 634 O O . SER A 1 83 ? 17.359 -0.467 -49.322 1.00 54.75 83 SER A O 1
ATOM 636 N N . PHE A 1 84 ? 18.335 -1.182 -47.427 1.00 51.94 84 PHE A N 1
ATOM 637 C CA . PHE A 1 84 ? 19.247 -0.051 -47.323 1.00 51.94 84 PHE A CA 1
ATOM 638 C C . PHE A 1 84 ? 20.632 -0.508 -46.884 1.00 51.94 84 PHE A C 1
ATOM 640 O O . PHE A 1 84 ? 20.804 -1.442 -46.104 1.00 51.94 84 PHE A O 1
ATOM 647 N N . GLU A 1 85 ? 21.587 0.133 -47.534 1.00 52.97 85 GLU A N 1
ATOM 648 C CA . GLU A 1 85 ? 22.945 -0.285 -47.812 1.00 52.97 85 GLU A CA 1
ATOM 649 C C . GLU A 1 85 ? 23.851 -0.393 -46.586 1.00 52.97 85 GLU A C 1
ATOM 651 O O . GLU A 1 85 ? 23.748 0.343 -45.605 1.00 52.97 85 GLU A O 1
ATOM 656 N N . ALA A 1 86 ? 24.815 -1.303 -46.716 1.00 45.91 86 ALA A N 1
ATOM 657 C CA . ALA A 1 86 ? 26.007 -1.365 -45.895 1.00 45.91 86 ALA A CA 1
ATOM 658 C C . ALA A 1 86 ? 26.843 -0.085 -46.071 1.00 45.91 86 ALA A C 1
ATOM 660 O O . ALA A 1 86 ? 27.322 0.202 -47.166 1.00 45.91 86 ALA A O 1
ATOM 661 N N . ILE A 1 87 ? 27.068 0.643 -44.975 1.00 52.31 87 ILE A N 1
ATOM 662 C CA . ILE A 1 87 ? 28.060 1.722 -44.897 1.00 52.31 87 ILE A CA 1
ATOM 663 C C . ILE A 1 87 ? 29.324 1.170 -44.207 1.00 52.31 87 ILE A C 1
ATOM 665 O O . ILE A 1 87 ? 29.210 0.446 -43.213 1.00 52.31 87 ILE A O 1
ATOM 669 N N . PRO A 1 88 ? 30.532 1.454 -44.735 1.00 58.00 88 PRO A N 1
ATOM 670 C CA . PRO A 1 88 ? 31.760 0.783 -44.337 1.00 58.00 88 PRO A CA 1
ATOM 671 C C . PRO A 1 88 ? 32.374 1.317 -43.038 1.00 58.00 88 PRO A C 1
ATOM 673 O O . PRO A 1 88 ? 32.158 2.452 -42.618 1.00 58.00 88 PRO A O 1
ATOM 676 N N . LYS A 1 89 ? 33.211 0.453 -42.447 1.00 49.44 89 LYS A N 1
ATOM 677 C CA . LYS A 1 89 ? 34.180 0.734 -41.379 1.00 49.44 89 LYS A CA 1
ATOM 678 C C . LYS A 1 89 ? 34.888 2.073 -41.610 1.00 49.44 89 LYS A C 1
ATOM 680 O O . LYS A 1 89 ? 35.664 2.195 -42.555 1.00 49.44 89 LYS A O 1
ATOM 685 N N . SER A 1 90 ? 34.690 3.014 -40.692 1.00 47.75 90 SER A N 1
ATOM 686 C CA . SER A 1 90 ? 35.529 4.201 -40.550 1.00 47.75 90 SER A CA 1
ATOM 687 C C . SER A 1 90 ? 36.232 4.179 -39.197 1.00 47.75 90 SER A C 1
ATOM 689 O O . SER A 1 90 ? 35.656 3.870 -38.158 1.00 47.75 90 SER A O 1
ATOM 691 N N . SER A 1 91 ? 37.517 4.465 -39.296 1.00 51.31 91 SER A N 1
ATOM 692 C CA . SER A 1 91 ? 38.600 4.462 -38.330 1.00 51.31 91 SER A CA 1
ATOM 693 C C . SER A 1 91 ? 38.406 5.350 -37.099 1.00 51.31 91 SER A C 1
ATOM 695 O O . SER A 1 91 ? 37.854 6.445 -37.180 1.00 51.31 91 SER A O 1
ATOM 697 N N . ASN A 1 92 ? 38.984 4.870 -35.995 1.00 54.53 92 ASN A N 1
ATOM 698 C CA . ASN A 1 92 ? 39.316 5.570 -34.754 1.00 54.53 92 ASN A CA 1
ATOM 699 C C . ASN A 1 92 ? 39.670 7.060 -34.937 1.00 54.53 92 ASN A C 1
ATOM 701 O O . ASN A 1 92 ? 40.674 7.359 -35.590 1.00 54.53 92 ASN A O 1
ATOM 705 N N . PRO A 1 93 ? 38.964 7.984 -34.267 1.00 65.38 93 PRO A N 1
ATOM 706 C CA . PRO A 1 93 ? 39.536 9.266 -33.885 1.00 65.38 93 PRO A CA 1
ATOM 707 C C . PRO A 1 93 ? 40.267 9.157 -32.525 1.00 65.38 93 PRO A C 1
ATOM 709 O O . PRO A 1 93 ? 39.785 8.474 -31.618 1.00 65.38 93 PRO A O 1
ATOM 712 N N . PRO A 1 94 ? 41.440 9.800 -32.375 1.00 62.31 94 PRO A N 1
ATOM 713 C CA . PRO A 1 94 ? 42.256 9.747 -31.166 1.00 62.31 94 PRO A CA 1
ATOM 714 C C . PRO A 1 94 ? 41.640 10.526 -29.998 1.00 62.31 94 PRO A C 1
ATOM 716 O O . PRO A 1 94 ? 41.041 11.588 -30.160 1.00 62.31 94 PRO A O 1
ATOM 719 N N . SER A 1 95 ? 41.857 9.980 -28.806 1.00 57.97 95 SER A N 1
ATOM 720 C CA . SER A 1 95 ? 41.551 10.542 -27.495 1.00 57.97 95 SER A CA 1
ATOM 721 C C . SER A 1 95 ? 42.148 11.948 -27.325 1.00 57.97 95 SER A C 1
ATOM 723 O O . SER A 1 95 ? 43.369 12.093 -27.439 1.00 57.97 95 SER A O 1
ATOM 725 N N . PRO A 1 96 ? 41.360 12.985 -26.993 1.00 65.62 96 PRO A N 1
ATOM 726 C CA . PRO A 1 96 ? 41.927 14.234 -26.513 1.00 65.62 96 PRO A CA 1
ATOM 727 C C . PRO A 1 96 ? 42.411 14.064 -25.067 1.00 65.62 96 PRO A C 1
ATOM 729 O O . PRO A 1 96 ? 41.682 13.630 -24.175 1.00 65.62 96 PRO A O 1
ATOM 732 N N . PHE A 1 97 ? 43.687 14.388 -24.881 1.00 54.81 97 PHE A N 1
ATOM 733 C CA . PHE A 1 97 ? 44.406 14.439 -23.617 1.00 54.81 97 PHE A CA 1
ATOM 734 C C . PHE A 1 97 ? 43.699 15.319 -22.577 1.00 54.81 97 PHE A C 1
ATOM 736 O O . PHE A 1 97 ? 43.263 16.435 -22.860 1.00 54.81 97 PHE A O 1
ATOM 743 N N . PHE A 1 98 ? 43.676 14.822 -21.342 1.00 45.84 98 PHE A N 1
ATOM 744 C CA . PHE A 1 98 ? 43.318 15.570 -20.144 1.00 45.84 98 PHE A CA 1
ATOM 745 C C . PHE A 1 98 ? 44.321 16.710 -19.919 1.00 45.84 98 PHE A C 1
ATOM 747 O O . PHE A 1 98 ? 45.509 16.462 -19.719 1.00 45.84 98 PHE A O 1
ATOM 754 N N . THR A 1 99 ? 43.843 17.956 -19.912 1.00 48.59 99 THR A N 1
ATOM 755 C CA . THR A 1 99 ? 44.573 19.080 -19.310 1.00 48.59 99 THR A CA 1
ATOM 756 C C . THR A 1 99 ? 44.023 19.280 -17.906 1.00 48.59 99 THR A C 1
ATOM 758 O O . THR A 1 99 ? 42.912 19.770 -17.721 1.00 48.59 99 THR A O 1
ATOM 761 N N . THR A 1 100 ? 44.796 18.848 -16.916 1.00 51.88 100 THR A N 1
ATOM 762 C CA . THR A 1 100 ? 44.539 19.078 -15.495 1.00 51.88 100 THR A CA 1
ATOM 763 C C . THR A 1 100 ? 44.884 20.528 -15.169 1.00 51.88 100 THR A C 1
ATOM 765 O O . THR A 1 100 ? 46.034 20.847 -14.874 1.00 51.88 100 THR A O 1
ATOM 768 N N . THR A 1 101 ? 43.906 21.428 -15.221 1.00 54.09 101 THR A N 1
ATOM 769 C CA . THR A 1 101 ? 44.033 22.750 -14.598 1.00 54.09 101 THR A CA 1
ATOM 770 C C . THR A 1 101 ? 43.812 22.575 -13.100 1.00 54.09 101 THR A C 1
ATOM 772 O O . THR A 1 101 ? 42.696 22.402 -12.618 1.00 54.09 101 THR A O 1
ATOM 775 N N . GLN A 1 102 ? 44.919 22.547 -12.366 1.00 47.66 102 GLN A N 1
ATOM 776 C CA . GLN A 1 102 ? 44.964 22.531 -10.913 1.00 47.66 102 GLN A CA 1
ATOM 777 C C . GLN A 1 102 ? 44.546 23.919 -10.402 1.00 47.66 102 GLN A C 1
ATOM 779 O O . GLN A 1 102 ? 45.361 24.834 -10.319 1.00 47.66 102 GLN A O 1
ATOM 784 N N . THR A 1 103 ? 43.260 24.102 -10.107 1.00 47.50 103 THR A N 1
ATOM 785 C CA . THR A 1 103 ? 42.767 25.297 -9.413 1.00 47.50 103 THR A CA 1
ATOM 786 C C . THR A 1 103 ? 43.022 25.127 -7.916 1.00 47.50 103 THR A C 1
ATOM 788 O O . THR A 1 103 ? 42.557 24.169 -7.300 1.00 47.50 103 THR A O 1
ATOM 791 N N . GLN A 1 104 ? 43.811 26.043 -7.352 1.00 54.00 104 GLN A N 1
ATOM 792 C CA . GLN A 1 104 ? 44.082 26.159 -5.919 1.00 54.00 104 GLN A CA 1
ATOM 793 C C . GLN A 1 104 ? 42.787 26.169 -5.086 1.00 54.00 104 GLN A C 1
ATOM 795 O O . GLN A 1 104 ? 41.847 26.881 -5.445 1.00 54.00 104 GLN A O 1
ATOM 800 N N . PRO A 1 105 ? 42.753 25.487 -3.927 1.00 51.97 105 PRO A N 1
ATOM 801 C CA . PRO A 1 105 ? 41.720 25.711 -2.930 1.00 51.97 105 PRO A CA 1
ATOM 802 C C . PRO A 1 105 ? 41.949 27.066 -2.249 1.00 51.97 105 PRO A C 1
ATOM 804 O O . PRO A 1 105 ? 42.946 27.276 -1.558 1.00 51.97 105 PRO A O 1
ATOM 807 N N . ASN A 1 106 ? 41.007 27.983 -2.456 1.00 47.88 106 ASN A N 1
ATOM 808 C CA . ASN A 1 106 ? 40.859 29.192 -1.659 1.00 47.88 106 ASN A CA 1
ATOM 809 C C . ASN A 1 106 ? 40.105 28.812 -0.365 1.00 47.88 106 ASN A C 1
ATOM 811 O O . ASN A 1 106 ? 39.010 28.256 -0.468 1.00 47.88 106 ASN A O 1
ATOM 815 N N . PRO A 1 107 ? 40.651 29.039 0.842 1.00 63.16 107 PRO A N 1
ATOM 816 C CA . PRO A 1 107 ? 39.999 28.658 2.085 1.00 63.16 107 PRO A CA 1
ATOM 817 C C . PRO A 1 107 ? 39.311 29.880 2.688 1.00 63.16 107 PRO A C 1
ATOM 819 O O . PRO A 1 107 ? 39.953 30.602 3.439 1.00 63.16 107 PRO A O 1
ATOM 822 N N . SER A 1 108 ? 38.046 30.142 2.353 1.00 58.66 108 SER A N 1
ATOM 823 C CA . SER A 1 108 ? 37.141 31.041 3.098 1.00 58.66 108 SER A CA 1
ATOM 824 C C . SER A 1 108 ? 35.772 31.068 2.419 1.00 58.66 108 SER A C 1
ATOM 826 O O . SER A 1 108 ? 35.588 31.857 1.508 1.00 58.66 108 SER A O 1
ATOM 828 N N . ASP A 1 109 ? 34.851 30.199 2.838 1.00 46.66 109 ASP A N 1
ATOM 829 C CA . ASP A 1 109 ? 33.416 30.521 2.916 1.00 46.66 109 ASP A CA 1
ATOM 830 C C . ASP A 1 109 ? 32.688 29.409 3.695 1.00 46.66 109 ASP A C 1
ATOM 832 O O . ASP A 1 109 ? 32.516 28.298 3.187 1.00 46.66 109 ASP A O 1
ATOM 836 N N . PRO A 1 110 ? 32.280 29.645 4.957 1.00 54.50 110 PRO A N 1
ATOM 837 C CA . PRO A 1 110 ? 31.435 28.723 5.698 1.00 54.50 110 PRO A CA 1
ATOM 838 C C . PRO A 1 110 ? 29.960 28.977 5.347 1.00 54.50 110 PRO A C 1
ATOM 840 O O . PRO A 1 110 ? 29.176 29.398 6.194 1.00 54.50 110 PRO A O 1
ATOM 843 N N . GLU A 1 111 ? 29.551 28.706 4.107 1.00 46.41 111 GLU A N 1
ATOM 844 C CA . GLU A 1 111 ? 28.128 28.665 3.750 1.00 46.41 111 GLU A CA 1
ATOM 845 C C . GLU A 1 111 ? 27.549 27.264 4.003 1.00 46.41 111 GLU A C 1
ATOM 847 O O . GLU A 1 111 ? 27.476 26.389 3.147 1.00 46.41 111 GLU A O 1
ATOM 852 N N . ASN A 1 112 ? 27.165 27.061 5.263 1.00 50.25 112 ASN A N 1
ATOM 853 C CA . ASN A 1 112 ? 25.857 26.538 5.658 1.00 50.25 112 ASN A CA 1
ATOM 854 C C . ASN A 1 112 ? 25.303 25.312 4.891 1.00 50.25 112 ASN A C 1
ATOM 856 O O . ASN A 1 112 ? 24.151 25.307 4.457 1.00 50.25 112 ASN A O 1
ATOM 860 N N . GLN A 1 113 ? 26.064 24.217 4.805 1.00 44.75 113 GLN A N 1
ATOM 861 C CA . GLN A 1 113 ? 25.496 22.891 4.521 1.00 44.75 113 GLN A CA 1
ATOM 862 C C . GLN A 1 113 ? 24.844 22.313 5.780 1.00 44.75 113 GLN A C 1
ATOM 864 O O . GLN A 1 113 ? 25.291 21.325 6.357 1.00 44.75 113 GLN A O 1
ATOM 869 N N . ASN A 1 114 ? 23.751 22.937 6.211 1.00 39.84 114 ASN A N 1
ATOM 870 C CA . ASN A 1 114 ? 22.878 22.393 7.241 1.00 39.84 114 ASN A CA 1
ATOM 871 C C . ASN A 1 114 ? 21.875 21.423 6.593 1.00 39.84 114 ASN A C 1
ATOM 873 O O . ASN A 1 114 ? 20.661 21.599 6.663 1.00 39.84 114 ASN A O 1
ATOM 877 N N . HIS A 1 115 ? 22.375 20.385 5.917 1.00 48.34 115 HIS A N 1
ATOM 878 C CA . HIS A 1 115 ? 21.579 19.183 5.682 1.00 48.34 115 HIS A CA 1
ATOM 879 C C . HIS A 1 115 ? 21.579 18.388 6.983 1.00 48.34 115 HIS A C 1
ATOM 881 O O . HIS A 1 115 ? 22.251 17.368 7.116 1.00 48.34 115 HIS A O 1
ATOM 887 N N . ASN A 1 116 ? 20.812 18.894 7.955 1.00 40.00 116 ASN A N 1
ATOM 888 C CA . ASN A 1 116 ? 20.318 18.105 9.070 1.00 40.00 116 ASN A CA 1
ATOM 889 C C . ASN A 1 116 ? 19.459 16.992 8.468 1.00 40.00 116 ASN A C 1
ATOM 891 O O . ASN A 1 116 ? 18.240 17.099 8.329 1.00 40.00 116 ASN A O 1
ATOM 895 N N . HIS A 1 117 ? 20.126 15.917 8.059 1.00 48.03 117 HIS A N 1
ATOM 896 C CA . HIS A 1 117 ? 19.523 14.618 7.876 1.00 48.03 117 HIS A CA 1
ATOM 897 C C . HIS A 1 117 ? 19.123 14.177 9.282 1.00 48.03 117 HIS A C 1
ATOM 899 O O . HIS A 1 117 ? 19.856 13.456 9.955 1.00 48.03 117 HIS A O 1
ATOM 905 N N . ASN A 1 118 ? 18.003 14.725 9.769 1.00 45.81 118 ASN A N 1
ATOM 906 C CA . ASN A 1 118 ? 17.327 14.245 10.958 1.00 45.81 118 ASN A CA 1
ATOM 907 C C . ASN A 1 118 ? 17.212 12.740 10.756 1.00 45.81 118 ASN A C 1
ATOM 909 O O . ASN A 1 118 ? 16.487 12.295 9.866 1.00 45.81 118 ASN A O 1
ATOM 913 N N . GLN A 1 119 ? 17.997 11.971 11.509 1.00 52.38 119 GLN A N 1
ATOM 914 C CA . GLN A 1 119 ? 17.864 10.527 11.556 1.00 52.38 119 GLN A CA 1
ATOM 915 C C . GLN A 1 119 ? 16.483 10.265 12.145 1.00 52.38 119 GLN A C 1
ATOM 917 O O . GLN A 1 119 ? 16.299 10.242 13.358 1.00 52.38 119 GLN A O 1
ATOM 922 N N . VAL A 1 120 ? 15.485 10.177 11.268 1.00 60.66 120 VAL A N 1
ATOM 923 C CA . VAL A 1 120 ? 14.135 9.785 11.634 1.00 60.66 120 VAL A CA 1
ATOM 924 C C . VAL A 1 120 ? 14.252 8.328 12.043 1.00 60.66 120 VAL A C 1
ATOM 926 O O . VAL A 1 120 ? 14.420 7.446 11.200 1.00 60.66 120 VAL A O 1
ATOM 929 N N . THR A 1 121 ? 14.263 8.093 13.354 1.00 64.88 121 THR A N 1
ATOM 930 C CA . THR A 1 121 ? 14.243 6.750 13.921 1.00 64.88 121 THR A CA 1
ATOM 931 C C . THR A 1 121 ? 13.054 6.000 13.314 1.00 64.88 121 THR A C 1
ATOM 933 O O . THR A 1 121 ? 11.946 6.543 13.337 1.00 64.88 121 THR A O 1
ATOM 936 N N . PRO A 1 122 ? 13.254 4.789 12.762 1.00 67.25 122 PRO A N 1
ATOM 937 C CA . PRO A 1 122 ? 12.166 3.993 12.210 1.00 67.25 122 PRO A CA 1
ATOM 938 C C . PRO A 1 122 ? 11.052 3.848 13.244 1.00 67.25 122 PRO A C 1
ATOM 940 O O . PRO A 1 122 ? 11.317 3.509 14.401 1.00 67.25 122 PRO A O 1
ATOM 943 N N . GLN A 1 123 ? 9.814 4.137 12.847 1.00 77.12 123 GLN A N 1
ATOM 944 C CA . GLN A 1 123 ? 8.682 4.015 13.753 1.00 77.12 123 GLN A CA 1
ATOM 945 C C . GLN A 1 123 ? 8.506 2.540 14.141 1.00 77.12 123 GLN A C 1
ATOM 947 O O . GLN A 1 123 ? 8.586 1.647 13.297 1.00 77.12 123 GLN A O 1
ATOM 952 N N . ALA A 1 124 ? 8.304 2.274 15.432 1.00 84.56 124 ALA A N 1
ATOM 953 C CA . ALA A 1 124 ? 8.103 0.912 15.907 1.00 84.56 124 ALA A CA 1
ATOM 954 C C . ALA A 1 124 ? 6.792 0.338 15.346 1.00 84.56 124 ALA A C 1
ATOM 956 O O . ALA A 1 124 ? 5.751 0.996 15.383 1.00 84.56 124 ALA A O 1
ATOM 957 N N . ILE A 1 125 ? 6.844 -0.903 14.858 1.00 89.94 125 ILE A N 1
ATOM 958 C CA . ILE A 1 125 ? 5.662 -1.643 14.403 1.00 89.94 125 ILE A CA 1
ATOM 959 C C . ILE A 1 125 ? 4.732 -1.869 15.610 1.00 89.94 125 ILE A C 1
ATOM 961 O O . ILE A 1 125 ? 5.215 -2.321 16.655 1.00 89.94 125 ILE A O 1
ATOM 965 N N . PRO A 1 126 ? 3.414 -1.612 15.498 1.00 91.50 126 PRO A N 1
ATOM 966 C CA . PRO A 1 126 ? 2.463 -1.931 16.559 1.00 91.50 126 PRO A CA 1
ATOM 967 C C . PRO A 1 126 ? 2.539 -3.410 16.956 1.00 91.50 126 PRO A C 1
ATOM 969 O O . PRO A 1 126 ? 2.558 -4.293 16.094 1.00 91.50 126 PRO A O 1
ATOM 972 N N . SER A 1 127 ? 2.550 -3.705 18.257 1.00 91.38 127 SER A N 1
ATOM 973 C CA . SER A 1 127 ? 2.715 -5.076 18.771 1.00 91.38 127 SER A CA 1
ATOM 974 C C . SER A 1 127 ? 1.581 -6.030 18.378 1.00 91.38 127 SER A C 1
ATOM 976 O O . SER A 1 127 ? 1.761 -7.245 18.405 1.00 91.38 127 SER A O 1
ATOM 978 N N . ASN A 1 128 ? 0.427 -5.494 17.983 1.00 93.12 128 ASN A N 1
ATOM 979 C CA . ASN A 1 128 ? -0.740 -6.235 17.515 1.00 93.12 128 ASN A CA 1
ATOM 980 C C . ASN A 1 128 ? -0.799 -6.405 15.983 1.00 93.12 128 ASN A C 1
ATOM 982 O O . ASN A 1 128 ? -1.820 -6.863 15.471 1.00 93.12 128 ASN A O 1
ATOM 986 N N . THR A 1 129 ? 0.262 -6.051 15.247 1.00 94.88 129 THR A N 1
ATOM 987 C CA . THR A 1 129 ? 0.294 -6.147 13.777 1.00 94.88 129 THR A CA 1
ATOM 988 C C . THR A 1 129 ? 0.199 -7.607 13.301 1.00 94.88 129 THR A C 1
ATOM 990 O O . THR A 1 129 ? 1.037 -8.420 13.706 1.00 94.88 129 THR A O 1
ATOM 993 N N . PRO A 1 130 ? -0.749 -7.955 12.406 1.00 94.94 130 PRO A N 1
ATOM 994 C CA . PRO A 1 130 ? -0.904 -9.299 11.854 1.00 94.94 130 PRO A CA 1
ATOM 995 C C . PRO A 1 130 ? 0.380 -9.829 11.192 1.00 94.94 130 PRO A C 1
ATOM 997 O O . PRO A 1 130 ? 1.020 -9.080 10.448 1.00 94.94 130 PRO A O 1
ATOM 1000 N N . PRO A 1 131 ? 0.741 -11.119 11.366 1.00 94.94 131 PRO A N 1
ATOM 1001 C CA . PRO A 1 131 ? 1.969 -11.681 10.793 1.00 94.94 131 PRO A CA 1
ATOM 1002 C C . PRO A 1 131 ? 2.144 -11.467 9.276 1.00 94.94 131 PRO A C 1
ATOM 1004 O O . PRO A 1 131 ? 3.245 -11.097 8.869 1.00 94.94 131 PRO A O 1
ATOM 1007 N N . PRO A 1 132 ? 1.099 -11.589 8.427 1.00 95.25 132 PRO A N 1
ATOM 1008 C CA . PRO A 1 132 ? 1.247 -11.307 6.996 1.00 95.25 132 PRO A CA 1
ATOM 1009 C C . PRO A 1 132 ? 1.658 -9.859 6.691 1.00 95.25 132 PRO A C 1
ATOM 1011 O O . PRO A 1 132 ? 2.435 -9.600 5.774 1.00 95.25 132 PRO A O 1
ATOM 1014 N N . ILE A 1 133 ? 1.185 -8.900 7.492 1.00 96.62 133 ILE A N 1
ATOM 1015 C CA . ILE A 1 133 ? 1.545 -7.485 7.348 1.00 96.62 133 ILE A CA 1
ATOM 1016 C C . ILE A 1 133 ? 3.003 -7.252 7.766 1.00 96.62 133 ILE A C 1
ATOM 1018 O O . ILE A 1 133 ? 3.687 -6.435 7.153 1.00 96.62 133 ILE A O 1
ATOM 1022 N N . GLN A 1 134 ? 3.513 -7.999 8.751 1.00 95.75 134 GLN A N 1
ATOM 1023 C CA . GLN A 1 134 ? 4.918 -7.910 9.167 1.00 95.75 134 GLN A CA 1
ATOM 1024 C C . GLN A 1 134 ? 5.873 -8.320 8.039 1.00 95.75 134 GLN A C 1
ATOM 1026 O O . GLN A 1 134 ? 6.876 -7.645 7.819 1.00 95.75 134 GLN A O 1
ATOM 1031 N N . GLN A 1 135 ? 5.544 -9.372 7.282 1.00 95.44 135 GLN A N 1
ATOM 1032 C CA . GLN A 1 135 ? 6.343 -9.794 6.126 1.00 95.44 135 GLN A CA 1
ATOM 1033 C C . GLN A 1 135 ? 6.424 -8.690 5.063 1.00 95.44 135 GLN A C 1
ATOM 1035 O O . GLN A 1 135 ? 7.509 -8.380 4.566 1.00 95.44 135 GLN A O 1
ATOM 1040 N N . LEU A 1 136 ? 5.286 -8.067 4.741 1.00 97.31 136 LEU A N 1
ATOM 1041 C CA . LEU A 1 136 ? 5.241 -6.933 3.820 1.00 97.31 136 LEU A CA 1
ATOM 1042 C C . LEU A 1 136 ? 6.031 -5.735 4.366 1.00 97.31 136 LEU A C 1
ATOM 1044 O O . LEU A 1 136 ? 6.777 -5.109 3.619 1.00 97.31 136 LEU A O 1
ATOM 1048 N N . HIS A 1 137 ? 5.925 -5.438 5.661 1.00 96.75 137 HIS A N 1
ATOM 1049 C CA . HIS A 1 137 ? 6.716 -4.383 6.290 1.00 96.75 137 HIS A CA 1
ATOM 1050 C C . HIS A 1 137 ? 8.219 -4.638 6.128 1.00 96.75 137 HIS A C 1
ATOM 1052 O O . HIS A 1 137 ? 8.939 -3.746 5.688 1.00 96.75 137 HIS A O 1
ATOM 1058 N N . SER A 1 138 ? 8.696 -5.857 6.408 1.00 96.12 138 SER A N 1
ATOM 1059 C CA . SER A 1 138 ? 10.105 -6.221 6.214 1.00 96.12 138 SER A CA 1
ATOM 1060 C C . SER A 1 138 ? 10.576 -5.980 4.780 1.00 96.12 138 SER A C 1
ATOM 1062 O O . SER A 1 138 ? 11.671 -5.454 4.594 1.00 96.12 138 SER A O 1
ATOM 1064 N N . PHE A 1 139 ? 9.749 -6.306 3.782 1.00 97.31 139 PHE A N 1
ATOM 1065 C CA . PHE A 1 139 ? 10.035 -5.991 2.381 1.00 97.31 139 PHE A CA 1
ATOM 1066 C C . PHE A 1 139 ? 10.130 -4.476 2.144 1.00 97.31 139 PHE A C 1
ATOM 1068 O O . PHE A 1 139 ? 11.123 -4.010 1.599 1.00 97.31 139 PHE A O 1
ATOM 1075 N N . LEU A 1 140 ? 9.150 -3.697 2.611 1.00 97.19 140 LEU A N 1
ATOM 1076 C CA . LEU A 1 140 ? 9.093 -2.244 2.396 1.00 97.19 140 LEU A CA 1
ATOM 1077 C C . LEU A 1 140 ? 10.223 -1.466 3.090 1.00 97.19 140 LEU A C 1
ATOM 1079 O O . LEU A 1 140 ? 10.593 -0.388 2.626 1.00 97.19 140 LEU A O 1
ATOM 1083 N N . THR A 1 141 ? 10.756 -1.981 4.201 1.00 95.94 141 THR A N 1
ATOM 1084 C CA . THR A 1 141 ? 11.806 -1.305 4.982 1.00 95.94 141 THR A CA 1
ATOM 1085 C C . THR A 1 141 ? 13.217 -1.830 4.729 1.00 95.94 141 THR A C 1
ATOM 1087 O O . THR A 1 141 ? 14.177 -1.218 5.192 1.00 95.94 141 THR A O 1
ATOM 1090 N N . SER A 1 142 ? 13.373 -2.963 4.039 1.00 95.69 142 SER A N 1
ATOM 1091 C CA . SER A 1 142 ? 14.694 -3.535 3.767 1.00 95.69 142 SER A CA 1
ATOM 1092 C C . SER A 1 142 ? 15.400 -2.800 2.629 1.00 95.69 142 SER A C 1
ATOM 1094 O O . SER A 1 142 ? 14.833 -2.569 1.565 1.00 95.69 142 SER A O 1
ATOM 1096 N N . ASP A 1 143 ? 16.681 -2.509 2.839 1.00 94.88 143 ASP A N 1
ATOM 1097 C CA . ASP A 1 143 ? 17.613 -1.914 1.878 1.00 94.88 143 ASP A CA 1
ATOM 1098 C C . ASP A 1 143 ? 17.942 -2.824 0.681 1.00 94.88 143 ASP A C 1
ATOM 1100 O O . ASP A 1 143 ? 18.322 -2.335 -0.381 1.00 94.88 143 ASP A O 1
ATOM 1104 N N . LYS A 1 144 ? 17.757 -4.140 0.828 1.00 95.62 144 LYS A N 1
ATOM 1105 C CA . LYS A 1 144 ? 18.139 -5.176 -0.150 1.00 95.62 144 LYS A CA 1
ATOM 1106 C C . LYS A 1 144 ? 17.006 -5.606 -1.083 1.00 95.62 144 LYS A C 1
ATOM 1108 O O . LYS A 1 144 ? 17.073 -6.686 -1.665 1.00 95.62 144 LYS A O 1
ATOM 1113 N N . THR A 1 145 ? 15.947 -4.814 -1.181 1.00 96.38 145 THR A N 1
ATOM 1114 C CA . THR A 1 145 ? 14.757 -5.156 -1.965 1.00 96.38 145 THR A CA 1
ATOM 1115 C C . THR A 1 145 ? 14.510 -4.130 -3.057 1.00 96.38 145 THR A C 1
ATOM 1117 O O . THR A 1 145 ? 14.875 -2.970 -2.908 1.00 96.38 145 THR A O 1
ATOM 1120 N N . ASP A 1 146 ? 13.791 -4.520 -4.108 1.00 94.88 146 ASP A N 1
ATOM 1121 C CA . ASP A 1 146 ? 13.370 -3.599 -5.174 1.00 94.88 146 ASP A CA 1
ATOM 1122 C C . ASP A 1 146 ? 12.528 -2.417 -4.655 1.00 94.88 146 ASP A C 1
ATOM 1124 O O . ASP A 1 146 ? 12.404 -1.388 -5.323 1.00 94.88 146 ASP A O 1
ATOM 1128 N N . ALA A 1 147 ? 11.919 -2.545 -3.469 1.00 96.50 147 ALA A N 1
ATOM 1129 C CA . ALA A 1 147 ? 11.176 -1.457 -2.847 1.00 96.50 147 ALA A CA 1
ATOM 1130 C C . ALA A 1 147 ? 12.090 -0.306 -2.403 1.00 96.50 147 ALA A C 1
ATOM 1132 O O . ALA A 1 147 ? 11.655 0.844 -2.460 1.00 96.50 147 ALA A O 1
ATOM 1133 N N . SER A 1 148 ? 13.345 -0.570 -2.017 1.00 95.62 148 SER A N 1
ATOM 1134 C CA . SER A 1 148 ? 14.264 0.460 -1.504 1.00 95.62 148 SER A CA 1
ATOM 1135 C C . SER A 1 148 ? 14.617 1.531 -2.548 1.00 95.62 148 SER A C 1
ATOM 1137 O O . SER A 1 148 ? 14.915 2.678 -2.202 1.00 95.62 148 SER A O 1
ATOM 1139 N N . ASP A 1 149 ? 14.488 1.199 -3.835 1.00 94.38 149 ASP A N 1
ATOM 1140 C CA . ASP A 1 149 ? 14.693 2.129 -4.947 1.00 94.38 149 ASP A CA 1
ATOM 1141 C C . ASP A 1 149 ? 13.582 3.179 -5.078 1.00 94.38 149 ASP A C 1
ATOM 1143 O O . ASP A 1 149 ? 13.804 4.257 -5.639 1.00 94.38 149 ASP A O 1
ATOM 1147 N N . VAL A 1 150 ? 12.375 2.870 -4.597 1.00 95.88 150 VAL A N 1
ATOM 1148 C CA . VAL A 1 150 ? 11.161 3.662 -4.862 1.00 95.88 150 VAL A CA 1
ATOM 1149 C C . VAL A 1 150 ? 10.389 4.063 -3.612 1.00 95.88 150 VAL A C 1
ATOM 1151 O O . VAL A 1 150 ? 9.538 4.944 -3.697 1.00 95.88 150 VAL A O 1
ATOM 1154 N N . VAL A 1 151 ? 10.681 3.472 -2.457 1.00 96.00 151 VAL A N 1
ATOM 1155 C CA . VAL A 1 151 ? 10.041 3.756 -1.168 1.00 96.00 151 VAL A CA 1
ATOM 1156 C C . VAL A 1 151 ? 11.047 4.387 -0.214 1.00 96.00 151 VAL A C 1
ATOM 1158 O O . VAL A 1 151 ? 12.195 3.961 -0.110 1.00 96.00 151 VAL A O 1
ATOM 1161 N N . LEU A 1 152 ? 10.605 5.395 0.534 1.00 94.81 152 LEU A N 1
ATOM 1162 C CA . LEU A 1 152 ? 11.353 5.913 1.672 1.00 94.81 152 LEU A CA 1
ATOM 1163 C C . LEU A 1 152 ? 11.063 5.032 2.894 1.00 94.81 152 LEU A C 1
ATOM 1165 O O . LEU A 1 152 ? 10.103 5.281 3.619 1.00 94.81 152 LEU A O 1
ATOM 1169 N N . GLY A 1 153 ? 11.883 4.004 3.134 1.00 94.75 153 GLY A N 1
ATOM 1170 C CA . GLY A 1 153 ? 11.628 2.993 4.177 1.00 94.75 153 GLY A CA 1
ATOM 1171 C C . GLY A 1 153 ? 11.377 3.555 5.588 1.00 94.75 153 GLY A C 1
ATOM 1172 O O . GLY A 1 153 ? 10.544 3.032 6.317 1.00 94.75 153 GLY A O 1
ATOM 1173 N N . HIS A 1 154 ? 12.009 4.676 5.954 1.00 94.00 154 HIS A N 1
ATOM 1174 C CA . HIS A 1 154 ? 11.798 5.347 7.250 1.00 94.00 154 HIS A CA 1
ATOM 1175 C C . HIS A 1 154 ? 10.425 6.036 7.390 1.00 94.00 154 HIS A C 1
ATOM 1177 O O . HIS A 1 154 ? 10.081 6.499 8.473 1.00 94.00 154 HIS A O 1
ATOM 1183 N N . THR A 1 155 ? 9.653 6.139 6.305 1.00 95.00 155 THR A N 1
ATOM 1184 C CA . THR A 1 155 ? 8.311 6.748 6.289 1.00 95.00 155 THR A CA 1
ATOM 1185 C C . THR A 1 155 ? 7.184 5.725 6.378 1.00 95.00 155 THR A C 1
ATOM 1187 O O . THR A 1 155 ? 6.022 6.115 6.358 1.00 95.00 155 THR A O 1
ATOM 1190 N N . VAL A 1 156 ? 7.506 4.429 6.443 1.00 96.25 156 VAL A N 1
ATOM 1191 C CA . VAL A 1 156 ? 6.505 3.367 6.551 1.00 96.25 156 VAL A CA 1
ATOM 1192 C C . VAL A 1 156 ? 5.876 3.417 7.944 1.00 96.25 156 VAL A C 1
ATOM 1194 O O . VAL A 1 156 ? 6.565 3.252 8.948 1.00 96.25 156 VAL A O 1
ATOM 1197 N N . GLN A 1 157 ? 4.565 3.639 7.996 1.00 95.75 157 GLN A N 1
ATOM 1198 C CA . GLN A 1 157 ? 3.762 3.668 9.220 1.00 95.75 157 GLN A CA 1
ATOM 1199 C C . GLN A 1 157 ? 2.621 2.659 9.101 1.00 95.75 157 GLN A C 1
ATOM 1201 O O . GLN A 1 157 ? 2.010 2.531 8.039 1.00 95.75 157 GLN A O 1
ATOM 1206 N N . ILE A 1 158 ? 2.328 1.938 10.183 1.00 96.00 158 ILE A N 1
ATOM 1207 C CA . ILE A 1 158 ? 1.240 0.956 10.240 1.00 96.00 158 ILE A CA 1
ATOM 1208 C C . ILE A 1 158 ? 0.216 1.428 11.264 1.00 96.00 158 ILE A C 1
ATOM 1210 O O . ILE A 1 158 ? 0.550 1.645 12.428 1.00 96.00 158 ILE A O 1
ATOM 1214 N N . PHE A 1 159 ? -1.034 1.535 10.831 1.00 93.69 159 PHE A N 1
ATOM 1215 C CA . PHE A 1 159 ? -2.158 1.970 11.644 1.00 93.69 159 PHE A CA 1
ATOM 1216 C C . PHE A 1 159 ? -3.168 0.838 11.823 1.00 93.69 159 PHE A C 1
ATOM 1218 O O . PHE A 1 159 ? -3.641 0.256 10.844 1.00 93.69 159 PHE A O 1
ATOM 1225 N N . ASP A 1 160 ? -3.526 0.576 13.080 1.00 92.94 160 ASP A N 1
ATOM 1226 C CA . ASP A 1 160 ? -4.695 -0.218 13.463 1.00 92.94 160 ASP A CA 1
ATOM 1227 C C . ASP A 1 160 ? -5.925 0.699 13.467 1.00 92.94 160 ASP A C 1
ATOM 1229 O O . ASP A 1 160 ? -6.176 1.453 14.417 1.00 92.94 160 ASP A O 1
ATOM 1233 N N . THR A 1 161 ? -6.695 0.656 12.382 1.00 90.88 161 THR A N 1
ATOM 1234 C CA . THR A 1 161 ? -7.876 1.510 12.233 1.00 90.88 161 THR A CA 1
ATOM 1235 C C . THR A 1 161 ? -9.075 0.981 13.025 1.00 90.88 161 THR A C 1
ATOM 1237 O O . THR A 1 161 ? -10.017 1.741 13.265 1.00 90.88 161 THR A O 1
ATOM 1240 N N . ILE A 1 162 ? -9.053 -0.276 13.494 1.00 89.06 162 ILE A N 1
ATOM 1241 C CA . ILE A 1 162 ? -10.092 -0.827 14.379 1.00 89.06 162 ILE A CA 1
ATOM 1242 C C . ILE A 1 162 ? -10.034 -0.106 15.725 1.00 89.06 162 ILE A C 1
ATOM 1244 O O . ILE A 1 162 ? -11.053 0.385 16.219 1.00 89.06 162 ILE A O 1
ATOM 1248 N N . THR A 1 163 ? -8.843 -0.038 16.323 1.00 87.94 163 THR A N 1
ATOM 1249 C CA . THR A 1 163 ? -8.642 0.616 17.623 1.00 87.94 163 THR A CA 1
ATOM 1250 C C . THR A 1 163 ? -8.939 2.112 17.532 1.00 87.94 163 THR A C 1
ATOM 1252 O O . THR A 1 163 ? -9.664 2.642 18.376 1.00 87.94 163 THR A O 1
ATOM 1255 N N . LEU A 1 164 ? -8.478 2.757 16.457 1.00 84.94 164 LEU A N 1
ATOM 1256 C CA . LEU A 1 164 ? -8.797 4.141 16.101 1.00 84.94 164 LEU A CA 1
ATOM 1257 C C . LEU A 1 164 ? -10.313 4.392 16.032 1.00 84.94 164 LEU A C 1
ATOM 1259 O O . LEU A 1 164 ? -10.833 5.289 16.694 1.00 84.94 164 LEU A O 1
ATOM 1263 N N . THR A 1 165 ? -11.041 3.569 15.271 1.00 85.19 165 THR A N 1
ATOM 1264 C CA . THR A 1 165 ? -12.497 3.708 15.111 1.00 85.19 165 THR A CA 1
ATOM 1265 C C . THR A 1 165 ? -13.210 3.527 16.448 1.00 85.19 165 THR A C 1
ATOM 1267 O O . THR A 1 165 ? -14.052 4.343 16.807 1.00 85.19 165 THR A O 1
ATOM 1270 N N . ARG A 1 166 ? -12.827 2.512 17.236 1.00 87.06 166 ARG A N 1
ATOM 1271 C CA . ARG A 1 166 ? -13.401 2.271 18.569 1.00 87.06 166 ARG A CA 1
ATOM 1272 C C . ARG A 1 166 ? -13.169 3.451 19.517 1.00 87.06 166 ARG A C 1
ATOM 1274 O O . ARG A 1 166 ? -14.061 3.802 20.288 1.00 87.06 166 ARG A O 1
ATOM 1281 N N . HIS A 1 167 ? -11.986 4.061 19.475 1.00 86.25 167 HIS A N 1
ATOM 1282 C CA . HIS A 1 167 ? -11.667 5.237 20.286 1.00 86.25 167 HIS A CA 1
ATOM 1283 C C . HIS A 1 167 ? -12.501 6.448 19.879 1.00 86.25 167 HIS A C 1
ATOM 1285 O O . HIS A 1 167 ? -13.079 7.109 20.740 1.00 86.25 167 HIS A O 1
ATOM 1291 N N . LEU A 1 168 ? -12.635 6.710 18.581 1.00 84.62 168 LEU A N 1
ATOM 1292 C CA . LEU A 1 168 ? -13.468 7.803 18.085 1.00 84.62 168 LEU A CA 1
ATOM 1293 C C . LEU A 1 168 ? -14.950 7.578 18.384 1.00 84.62 168 LEU A C 1
ATOM 1295 O O . LEU A 1 168 ? -15.617 8.508 18.830 1.00 84.62 168 LEU A O 1
ATOM 1299 N N . ASP A 1 169 ? -15.449 6.349 18.242 1.00 86.50 169 ASP A N 1
ATOM 1300 C CA . ASP A 1 169 ? -16.801 5.968 18.659 1.00 86.50 169 ASP A CA 1
ATOM 1301 C C . ASP A 1 169 ? -17.016 6.271 20.154 1.00 86.50 169 ASP A C 1
ATOM 1303 O O . ASP A 1 169 ? -18.030 6.862 20.526 1.00 86.50 169 ASP A O 1
ATOM 1307 N N . SER A 1 170 ? -16.036 5.962 21.016 1.00 90.00 170 SER A N 1
ATOM 1308 C CA . SER A 1 170 ? -16.117 6.254 22.458 1.00 90.00 170 SER A CA 1
ATOM 1309 C C . SER A 1 170 ? -16.164 7.752 22.786 1.00 90.00 170 SER A C 1
ATOM 1311 O O . SER A 1 170 ? -16.712 8.144 23.815 1.00 90.00 170 SER A O 1
ATOM 1313 N N . LYS A 1 171 ? -15.638 8.596 21.889 1.00 88.44 171 LYS A N 1
ATOM 1314 C CA . LYS A 1 171 ? -15.676 10.062 21.978 1.00 88.44 171 LYS A CA 1
ATOM 1315 C C . LYS A 1 171 ? -16.892 10.679 21.275 1.00 88.44 171 LYS A C 1
ATOM 1317 O O . LYS A 1 171 ? -17.002 11.901 21.233 1.00 88.44 171 LYS A O 1
ATOM 1322 N N . GLY A 1 172 ? -17.782 9.868 20.695 1.00 86.44 172 GLY A N 1
ATOM 1323 C CA . GLY A 1 172 ? -18.898 10.354 19.875 1.00 86.44 172 GLY A CA 1
ATOM 1324 C C . GLY A 1 172 ? -18.462 10.956 18.532 1.00 86.44 172 GLY A C 1
ATOM 1325 O O . GLY A 1 172 ? -19.223 11.684 17.907 1.00 86.44 172 GLY A O 1
ATOM 1326 N N . GLN A 1 173 ? -17.234 10.669 18.094 1.00 83.12 173 GLN A N 1
ATOM 1327 C CA . GLN A 1 173 ? -16.612 11.165 16.862 1.00 83.12 173 GLN A CA 1
ATOM 1328 C C . GLN A 1 173 ? -16.504 10.090 15.767 1.00 83.12 173 GLN A C 1
ATOM 1330 O O . GLN A 1 173 ? -15.824 10.296 14.764 1.00 83.12 173 GLN A O 1
ATOM 1335 N N . GLY A 1 174 ? -17.168 8.945 15.941 1.00 74.12 174 GLY A N 1
ATOM 1336 C CA . GLY A 1 174 ? -17.130 7.817 15.003 1.00 74.12 174 GLY A CA 1
ATOM 1337 C C . GLY A 1 174 ? -17.506 8.168 13.561 1.00 74.12 174 GLY A C 1
ATOM 1338 O O . GLY A 1 174 ? -16.949 7.609 12.617 1.00 74.12 174 GLY A O 1
ATOM 1339 N N . GLU A 1 175 ? -18.396 9.146 13.387 1.00 75.56 175 GLU A N 1
ATOM 1340 C CA . GLU A 1 175 ? -18.856 9.626 12.077 1.00 75.56 175 GLU A CA 1
ATOM 1341 C C . GLU A 1 175 ? -17.754 10.314 11.253 1.00 75.56 175 GLU A C 1
ATOM 1343 O O . GLU A 1 175 ? -17.856 10.378 10.036 1.00 75.56 175 GLU A O 1
ATOM 1348 N N . LEU A 1 176 ? -16.655 10.781 11.868 1.00 69.81 176 LEU A N 1
ATOM 1349 C CA . LEU A 1 176 ? -15.562 11.433 11.126 1.00 69.81 176 LEU A CA 1
ATOM 1350 C C . LEU A 1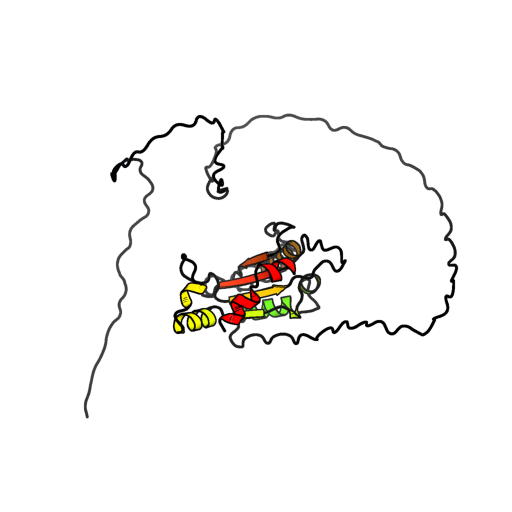 176 ? -14.841 10.484 10.157 1.00 69.81 176 LEU A C 1
ATOM 1352 O O . LEU A 1 176 ? -14.232 10.942 9.193 1.00 69.81 176 LEU A O 1
ATOM 1356 N N . ILE A 1 177 ? -14.883 9.176 10.426 1.00 67.06 177 ILE A N 1
ATOM 1357 C CA . ILE A 1 177 ? -14.218 8.144 9.610 1.00 67.06 177 ILE A CA 1
ATOM 1358 C C . ILE A 1 177 ? -15.241 7.232 8.920 1.00 67.06 177 ILE A C 1
ATOM 1360 O O . ILE A 1 177 ? -14.924 6.539 7.950 1.00 67.06 177 ILE A O 1
ATOM 1364 N N . ARG A 1 178 ? -16.495 7.239 9.380 1.00 65.56 178 ARG A N 1
ATOM 1365 C CA . ARG A 1 178 ? -17.582 6.515 8.727 1.00 65.56 178 ARG A CA 1
ATOM 1366 C C . ARG A 1 178 ? -18.096 7.364 7.565 1.00 65.56 178 ARG A C 1
ATOM 1368 O O . ARG A 1 178 ? -18.846 8.310 7.742 1.00 65.56 178 ARG A O 1
ATOM 1375 N N . SER A 1 179 ? -17.692 7.003 6.351 1.00 56.78 179 SER A N 1
ATOM 1376 C CA . SER A 1 179 ? -18.470 7.365 5.163 1.00 56.78 179 SER A CA 1
ATOM 1377 C C . SER A 1 179 ? -19.892 6.794 5.293 1.00 56.78 179 SER A C 1
ATOM 1379 O O . SER A 1 179 ? -20.073 5.764 5.951 1.00 56.78 179 SER A O 1
ATOM 1381 N N . GLU A 1 180 ? -20.884 7.414 4.635 1.00 48.91 180 GLU A N 1
ATOM 1382 C CA . GLU A 1 180 ? -22.288 6.951 4.556 1.00 48.91 180 GLU A CA 1
ATOM 1383 C C . GLU A 1 180 ? -22.410 5.454 4.207 1.00 48.91 180 GLU A C 1
ATOM 1385 O O . GLU A 1 180 ? -23.385 4.788 4.556 1.00 48.91 180 GLU A O 1
ATOM 1390 N N . ILE A 1 181 ? -21.376 4.888 3.583 1.00 51.59 181 ILE A N 1
ATOM 1391 C CA . ILE A 1 181 ? -21.199 3.454 3.370 1.00 51.59 181 ILE A CA 1
ATOM 1392 C C . ILE A 1 181 ? -20.472 2.835 4.583 1.00 51.59 181 ILE A C 1
ATOM 1394 O O . ILE A 1 181 ? -19.324 2.422 4.481 1.00 51.59 181 ILE A O 1
ATOM 1398 N N . SER A 1 182 ? -21.135 2.809 5.745 1.00 43.50 182 SER A N 1
ATOM 1399 C CA . SER A 1 182 ? -20.847 1.979 6.935 1.00 43.50 182 SER A CA 1
ATOM 1400 C C . SER A 1 182 ? -19.412 1.409 7.063 1.00 43.50 182 SER A C 1
ATOM 1402 O O . SER A 1 182 ? -19.158 0.249 6.725 1.00 43.50 182 SER A O 1
ATOM 1404 N N . GLY A 1 183 ? -18.514 2.176 7.689 1.00 47.47 183 GLY A N 1
ATOM 1405 C CA . GLY A 1 183 ? -17.245 1.691 8.252 1.00 47.47 183 GLY A CA 1
ATOM 1406 C C . GLY A 1 183 ? -16.010 1.960 7.389 1.00 47.47 183 GLY A C 1
ATOM 1407 O O . GLY A 1 183 ? -16.058 1.901 6.164 1.00 47.47 183 GLY A O 1
ATOM 1408 N N . GLY A 1 184 ? -14.873 2.236 8.039 1.00 56.50 184 GLY A N 1
ATOM 1409 C CA . GLY A 1 184 ? -13.582 2.304 7.354 1.00 56.50 184 GLY A CA 1
ATOM 1410 C C . GLY A 1 184 ? -13.368 1.046 6.506 1.00 56.50 184 GLY A C 1
ATOM 1411 O O . GLY A 1 184 ? -13.628 -0.074 6.957 1.00 56.50 184 GLY A O 1
ATOM 1412 N N . TRP A 1 185 ? -12.955 1.215 5.247 1.00 74.88 185 TRP A N 1
ATOM 1413 C CA . TRP A 1 185 ? -12.869 0.090 4.304 1.00 74.88 185 TRP A CA 1
ATOM 1414 C C . TRP A 1 185 ? -11.789 -0.937 4.673 1.00 74.88 185 TRP A C 1
ATOM 1416 O O . TRP A 1 185 ? -11.844 -2.071 4.200 1.00 74.88 185 TRP A O 1
ATOM 1426 N N . TYR A 1 186 ? -10.843 -0.554 5.531 1.00 91.12 186 TYR A N 1
ATOM 1427 C CA . TYR A 1 186 ? -9.717 -1.374 5.955 1.00 91.12 186 TYR A CA 1
ATOM 1428 C C . TYR A 1 186 ? -9.540 -1.286 7.464 1.00 91.12 186 TYR A C 1
ATOM 1430 O O . TYR A 1 186 ? -9.695 -0.207 8.032 1.00 91.12 186 TYR A O 1
ATOM 1438 N N . ASP A 1 187 ? -9.203 -2.421 8.064 1.00 93.00 187 ASP A N 1
ATOM 1439 C CA . ASP A 1 187 ? -8.883 -2.628 9.478 1.00 93.00 187 ASP A CA 1
ATOM 1440 C C . ASP A 1 187 ? -7.412 -2.296 9.788 1.00 93.00 187 ASP A C 1
ATOM 1442 O O . ASP A 1 187 ? -7.052 -1.964 10.917 1.00 93.00 187 ASP A O 1
ATOM 1446 N N . TRP A 1 188 ? -6.563 -2.375 8.760 1.00 95.38 188 TRP A N 1
ATOM 1447 C CA . TRP A 1 188 ? -5.147 -2.033 8.818 1.00 95.38 188 TRP A CA 1
ATOM 1448 C C . TRP A 1 188 ? -4.753 -1.154 7.638 1.00 95.38 188 TRP A C 1
ATOM 1450 O O . TRP A 1 188 ? -5.047 -1.469 6.482 1.00 95.38 188 TRP A O 1
ATOM 1460 N N . VAL A 1 189 ? -4.041 -0.067 7.918 1.00 95.50 189 VAL A N 1
ATOM 1461 C CA . VAL A 1 189 ? -3.541 0.851 6.893 1.00 95.50 189 VAL A CA 1
ATOM 1462 C C . VAL A 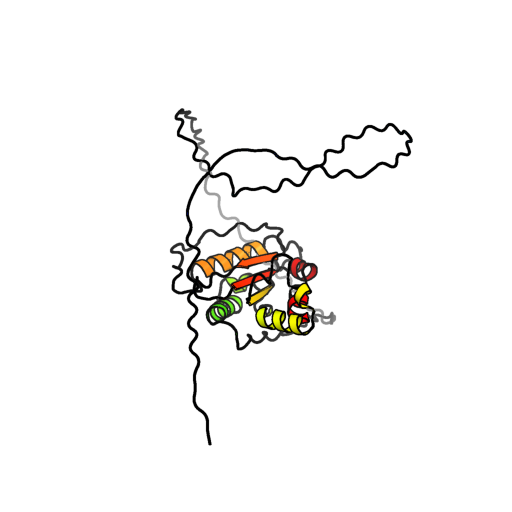1 189 ? -2.033 0.980 7.020 1.00 95.50 189 VAL A C 1
ATOM 1464 O O . VAL A 1 189 ? -1.522 1.349 8.070 1.00 95.50 189 VAL A O 1
ATOM 1467 N N . ILE A 1 190 ? -1.321 0.700 5.933 1.00 97.50 190 ILE A N 1
ATOM 1468 C CA . ILE A 1 190 ? 0.117 0.938 5.814 1.00 97.50 190 ILE A CA 1
ATOM 1469 C C . ILE A 1 190 ? 0.283 2.213 4.994 1.00 97.50 190 ILE A C 1
ATOM 1471 O O . ILE A 1 190 ? -0.088 2.228 3.825 1.00 97.50 190 ILE A O 1
ATOM 1475 N N . LEU A 1 191 ? 0.805 3.284 5.579 1.00 97.19 191 LEU A N 1
ATOM 1476 C CA . LEU A 1 191 ? 1.089 4.536 4.878 1.00 97.19 191 LEU A CA 1
ATOM 1477 C C . LEU A 1 191 ? 2.589 4.642 4.626 1.00 97.19 191 LEU A C 1
ATOM 1479 O O . LEU A 1 191 ? 3.378 4.404 5.535 1.00 97.19 191 LEU A O 1
ATOM 1483 N N . LEU A 1 192 ? 2.989 5.009 3.412 1.00 97.44 192 LEU A N 1
ATOM 1484 C CA . LEU A 1 192 ? 4.395 5.248 3.098 1.00 97.44 192 LEU A CA 1
ATOM 1485 C C . LEU A 1 192 ? 4.564 6.313 2.018 1.00 97.44 192 LEU A C 1
ATOM 1487 O O . LEU A 1 192 ? 3.698 6.508 1.158 1.00 97.44 192 LEU A O 1
ATOM 1491 N N . GLN A 1 193 ? 5.713 6.982 2.055 1.00 96.25 193 GLN A N 1
ATOM 1492 C CA . GLN A 1 193 ? 6.099 7.969 1.062 1.00 96.25 193 GLN A CA 1
ATOM 1493 C C . GLN A 1 193 ? 6.987 7.331 -0.013 1.00 96.25 193 GLN A C 1
ATOM 1495 O O . GLN A 1 193 ? 7.941 6.604 0.283 1.00 96.25 193 GLN A O 1
ATOM 1500 N N . VAL A 1 194 ? 6.688 7.619 -1.279 1.00 96.19 194 VAL A N 1
ATOM 1501 C CA . VAL A 1 194 ? 7.515 7.187 -2.411 1.00 96.19 194 VAL A CA 1
ATOM 1502 C C . VAL A 1 194 ? 8.650 8.178 -2.656 1.00 96.19 194 VAL A C 1
ATOM 1504 O O . VAL A 1 194 ? 8.506 9.388 -2.468 1.00 96.19 194 VAL A O 1
ATOM 1507 N N . LYS A 1 195 ? 9.801 7.662 -3.082 1.00 93.19 195 LYS A N 1
ATOM 1508 C CA . LYS A 1 195 ? 10.995 8.450 -3.374 1.00 93.19 195 LYS A CA 1
ATOM 1509 C C . LYS A 1 195 ? 10.771 9.282 -4.640 1.00 93.19 195 LYS A C 1
ATOM 1511 O O . LYS A 1 195 ? 10.470 8.744 -5.707 1.00 93.19 195 LYS A O 1
ATOM 1516 N N . GLY A 1 196 ? 10.929 10.599 -4.520 1.00 85.31 196 GLY A N 1
ATOM 1517 C CA . GLY A 1 196 ? 10.934 11.506 -5.665 1.00 85.31 196 GLY A CA 1
ATOM 1518 C C . GLY A 1 196 ? 12.127 11.245 -6.588 1.00 85.31 196 GLY A C 1
ATOM 1519 O O . GLY A 1 196 ? 13.173 10.755 -6.158 1.00 85.31 196 GLY A O 1
ATOM 1520 N N . SER A 1 197 ? 11.988 11.598 -7.868 1.00 72.94 197 SER A N 1
ATOM 1521 C CA . SER A 1 197 ? 13.138 11.737 -8.765 1.00 72.94 197 SER A CA 1
ATOM 1522 C C . SER A 1 197 ? 14.044 12.819 -8.172 1.00 72.94 197 SER A C 1
ATOM 1524 O O . SER A 1 197 ? 13.688 13.988 -8.215 1.00 72.94 197 SER A O 1
ATOM 1526 N N . GLY A 1 198 ? 15.187 12.444 -7.591 1.00 56.88 198 GLY A N 1
ATOM 1527 C CA . GLY A 1 198 ? 16.110 13.348 -6.879 1.00 56.88 198 GLY A CA 1
ATOM 1528 C C . GLY A 1 198 ? 16.765 14.445 -7.732 1.00 56.88 198 GLY A C 1
ATOM 1529 O O . GLY A 1 198 ? 17.691 15.108 -7.277 1.00 56.88 198 GLY A O 1
ATOM 1530 N N . SER A 1 199 ? 16.313 14.643 -8.968 1.00 50.59 199 SER A N 1
ATOM 1531 C CA . SER A 1 199 ? 16.598 15.844 -9.739 1.00 50.59 199 SER A CA 1
ATOM 1532 C C . SER A 1 199 ? 15.622 16.919 -9.277 1.00 50.59 199 SER A C 1
ATOM 1534 O O . SER A 1 199 ? 14.421 16.724 -9.411 1.00 50.59 199 SER A O 1
ATOM 1536 N N . GLY A 1 200 ? 16.106 18.062 -8.783 1.00 56.47 200 GLY A N 1
ATOM 1537 C CA . GLY A 1 200 ? 15.291 19.230 -8.400 1.00 56.47 200 GLY A CA 1
ATOM 1538 C C . GLY A 1 200 ? 14.383 19.808 -9.505 1.00 56.47 200 GLY A C 1
ATOM 1539 O O . GLY A 1 200 ? 13.809 20.878 -9.341 1.00 56.47 200 GLY A O 1
ATOM 1540 N N . SER A 1 201 ? 14.233 19.114 -10.633 1.00 52.66 201 SER A N 1
ATOM 1541 C CA . SER A 1 201 ? 13.107 19.256 -11.539 1.00 52.66 201 SER A CA 1
ATOM 1542 C C . SER A 1 201 ? 11.903 18.542 -10.920 1.00 52.66 201 SER A C 1
ATOM 1544 O O . SER A 1 201 ? 11.809 17.318 -10.970 1.00 52.66 201 SER A O 1
ATOM 1546 N N . GLY A 1 202 ? 10.998 19.313 -10.310 1.00 55.56 202 GLY A N 1
ATOM 1547 C CA . GLY A 1 202 ? 9.813 18.873 -9.556 1.00 55.56 202 GLY A CA 1
ATOM 1548 C C . GLY A 1 202 ? 8.777 18.018 -10.303 1.00 55.56 202 GLY A C 1
ATOM 1549 O O . GLY A 1 202 ? 7.606 18.006 -9.938 1.00 55.56 202 GLY A O 1
ATOM 1550 N N . SER A 1 203 ? 9.160 17.279 -11.341 1.00 63.81 203 SER A N 1
ATOM 1551 C CA . SER A 1 203 ? 8.315 16.270 -11.957 1.00 63.81 203 SER A CA 1
ATOM 1552 C C . SER A 1 203 ? 8.495 14.941 -11.219 1.00 63.81 203 SER A C 1
ATOM 1554 O O . SER A 1 203 ? 9.161 14.020 -11.687 1.00 63.81 203 SER A O 1
ATOM 1556 N N . GLY A 1 204 ? 7.840 14.804 -10.061 1.00 72.56 204 GLY A N 1
ATOM 1557 C CA . GLY A 1 204 ? 7.610 13.521 -9.373 1.00 72.56 204 GLY A CA 1
ATOM 1558 C C . GLY A 1 204 ? 6.700 12.556 -10.156 1.00 72.56 204 GLY A C 1
ATOM 1559 O O . GLY A 1 204 ? 6.075 11.665 -9.576 1.00 72.56 204 GLY A O 1
ATOM 1560 N N . ARG A 1 205 ? 6.604 12.742 -11.474 1.00 87.88 205 ARG A N 1
ATOM 1561 C CA . ARG A 1 205 ? 5.705 12.059 -12.391 1.00 87.88 205 ARG A CA 1
ATOM 1562 C C . ARG A 1 205 ? 6.065 10.581 -12.484 1.00 87.88 205 ARG A C 1
ATOM 1564 O O . ARG A 1 205 ? 7.215 10.205 -12.690 1.00 87.88 205 ARG A O 1
ATOM 1571 N N . GLY A 1 206 ? 5.065 9.727 -12.324 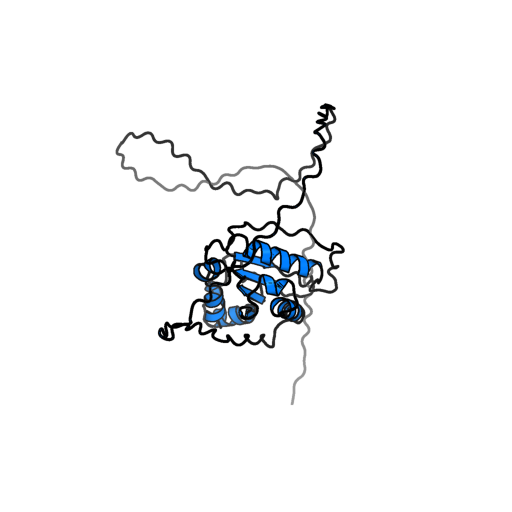1.00 92.62 206 GLY A N 1
ATOM 1572 C CA . GLY A 1 206 ? 5.183 8.277 -12.424 1.00 92.62 206 GLY A CA 1
ATOM 1573 C C . GLY A 1 206 ? 5.845 7.602 -11.224 1.00 92.62 206 GLY A C 1
ATOM 1574 O O . GLY A 1 206 ? 5.968 6.380 -11.237 1.00 92.62 206 GLY A O 1
ATOM 1575 N N . THR A 1 207 ? 6.239 8.341 -10.181 1.00 94.94 207 THR A N 1
ATOM 1576 C CA . THR A 1 207 ? 6.858 7.765 -8.970 1.00 94.94 207 THR A CA 1
ATOM 1577 C C . THR A 1 207 ? 5.896 6.827 -8.242 1.00 94.94 207 THR A C 1
ATOM 1579 O O . THR A 1 207 ? 6.235 5.670 -7.996 1.00 94.94 207 THR A O 1
ATOM 1582 N N . VAL A 1 208 ? 4.659 7.276 -8.007 1.00 96.50 208 VAL A N 1
ATOM 1583 C CA . VAL A 1 208 ? 3.590 6.463 -7.406 1.00 96.50 208 VAL A CA 1
ATOM 1584 C C . VAL A 1 208 ? 3.262 5.259 -8.285 1.00 96.50 208 VAL A C 1
ATOM 1586 O O . VAL A 1 208 ? 3.210 4.141 -7.787 1.00 96.50 208 VAL A O 1
ATOM 1589 N N . ALA A 1 209 ? 3.112 5.454 -9.599 1.00 96.62 209 ALA A N 1
ATOM 1590 C CA . ALA A 1 209 ? 2.818 4.362 -10.530 1.00 96.62 209 ALA A CA 1
ATOM 1591 C C . ALA A 1 209 ? 3.928 3.294 -10.560 1.00 96.62 209 ALA A C 1
ATOM 1593 O O . ALA A 1 209 ? 3.645 2.097 -10.620 1.00 96.62 209 ALA A O 1
ATOM 1594 N N . ARG A 1 210 ? 5.197 3.715 -10.490 1.00 96.06 210 ARG A N 1
ATOM 1595 C CA . ARG A 1 210 ? 6.351 2.812 -10.421 1.00 96.06 210 ARG A CA 1
ATOM 1596 C C . ARG A 1 210 ? 6.371 2.031 -9.106 1.00 96.06 210 ARG A C 1
ATOM 1598 O O . ARG A 1 210 ? 6.547 0.814 -9.146 1.00 96.06 210 ARG A O 1
ATOM 1605 N N . ALA A 1 211 ? 6.180 2.712 -7.975 1.00 97.44 211 ALA A N 1
ATOM 1606 C CA . ALA A 1 211 ? 6.129 2.082 -6.657 1.00 97.44 211 ALA A CA 1
ATOM 1607 C C . ALA A 1 211 ? 4.957 1.097 -6.539 1.00 97.44 211 ALA A C 1
ATOM 1609 O O . ALA A 1 211 ? 5.154 -0.035 -6.101 1.00 97.44 211 ALA A O 1
ATOM 1610 N N . ASP A 1 212 ? 3.770 1.484 -7.018 1.00 97.94 212 ASP A N 1
ATOM 1611 C CA . ASP A 1 212 ? 2.584 0.627 -7.062 1.00 97.94 212 ASP A CA 1
ATOM 1612 C C . ASP A 1 212 ? 2.857 -0.655 -7.856 1.00 97.94 212 ASP A C 1
ATOM 1614 O O . ASP A 1 212 ? 2.631 -1.759 -7.359 1.00 97.94 212 ASP A O 1
ATOM 1618 N N . GLY A 1 213 ? 3.457 -0.522 -9.044 1.00 97.75 213 GLY A N 1
ATOM 1619 C CA . GLY A 1 213 ? 3.845 -1.662 -9.867 1.00 97.75 213 GLY A CA 1
ATOM 1620 C C . GLY A 1 213 ? 4.851 -2.596 -9.186 1.00 97.75 213 GLY A C 1
ATOM 1621 O O . GLY A 1 213 ? 4.704 -3.811 -9.286 1.00 97.75 213 GLY A O 1
ATOM 1622 N N . ILE A 1 214 ? 5.856 -2.062 -8.484 1.00 97.50 214 ILE A N 1
ATOM 1623 C CA . ILE A 1 214 ? 6.845 -2.874 -7.751 1.00 97.50 214 ILE A CA 1
ATOM 1624 C C . ILE A 1 214 ? 6.173 -3.649 -6.616 1.00 97.50 214 ILE A C 1
ATOM 1626 O O . ILE A 1 214 ? 6.312 -4.869 -6.544 1.00 97.50 214 ILE A O 1
ATOM 1630 N N . ILE A 1 215 ? 5.387 -2.969 -5.780 1.00 98.19 215 ILE A N 1
ATOM 1631 C CA . ILE A 1 215 ? 4.746 -3.589 -4.615 1.00 98.19 215 ILE A CA 1
ATOM 1632 C C . ILE A 1 215 ? 3.711 -4.628 -5.055 1.00 98.19 215 ILE A C 1
ATOM 1634 O O . ILE A 1 215 ? 3.694 -5.736 -4.524 1.00 98.19 215 ILE A O 1
ATOM 1638 N N . ARG A 1 216 ? 2.886 -4.333 -6.069 1.00 98.31 216 ARG A N 1
ATOM 1639 C CA . ARG A 1 216 ? 1.922 -5.312 -6.597 1.00 98.31 216 ARG A CA 1
ATOM 1640 C C . ARG A 1 216 ? 2.601 -6.529 -7.212 1.00 98.31 216 ARG A C 1
ATOM 1642 O O . ARG A 1 216 ? 2.127 -7.638 -6.995 1.00 98.31 216 ARG A O 1
ATOM 1649 N N . ARG A 1 217 ? 3.700 -6.359 -7.958 1.00 97.94 217 ARG A N 1
ATOM 1650 C CA . ARG A 1 217 ? 4.453 -7.507 -8.493 1.00 97.94 217 ARG A CA 1
ATOM 1651 C C . ARG A 1 217 ? 5.003 -8.380 -7.374 1.00 97.94 217 ARG A C 1
ATOM 1653 O O . ARG A 1 217 ? 4.841 -9.595 -7.442 1.00 97.94 217 ARG A O 1
ATOM 1660 N N . TRP A 1 218 ? 5.569 -7.766 -6.336 1.00 97.75 218 TRP A N 1
ATOM 1661 C CA . TRP A 1 218 ? 6.049 -8.501 -5.172 1.00 97.75 218 TRP A CA 1
ATOM 1662 C C . TRP A 1 218 ? 4.918 -9.262 -4.472 1.00 97.75 218 TRP A C 1
ATOM 1664 O O . TRP A 1 218 ? 5.081 -10.449 -4.218 1.00 97.75 218 TRP A O 1
ATOM 1674 N N . LEU A 1 219 ? 3.758 -8.632 -4.245 1.00 97.94 219 LEU A N 1
ATOM 1675 C CA . LEU A 1 219 ? 2.583 -9.271 -3.628 1.00 97.94 219 LEU A CA 1
ATOM 1676 C C . LEU A 1 219 ? 2.036 -10.441 -4.455 1.00 97.94 219 LEU A C 1
ATOM 1678 O O . LEU A 1 219 ? 1.583 -11.433 -3.894 1.00 97.94 219 LEU A O 1
ATOM 1682 N N . LEU A 1 220 ? 2.089 -10.347 -5.786 1.00 97.44 220 LEU A N 1
ATOM 1683 C CA . LEU A 1 220 ? 1.684 -11.444 -6.667 1.00 97.44 220 LEU A CA 1
ATOM 1684 C C . LEU A 1 220 ? 2.661 -12.625 -6.602 1.00 97.44 220 LEU A C 1
ATOM 1686 O O . LEU A 1 220 ? 2.241 -13.763 -6.774 1.00 97.44 220 LEU A O 1
ATOM 1690 N N . GLN A 1 221 ? 3.948 -12.378 -6.363 1.00 97.50 221 GLN A N 1
ATOM 1691 C CA . GLN A 1 221 ? 4.967 -13.425 -6.215 1.00 97.50 221 GLN A CA 1
ATOM 1692 C C . GLN A 1 221 ? 5.060 -13.975 -4.787 1.00 97.50 221 GLN A C 1
ATOM 1694 O O . GLN A 1 221 ? 5.438 -15.126 -4.592 1.00 97.50 221 GLN A O 1
ATOM 1699 N N . ASN A 1 222 ? 4.701 -13.161 -3.799 1.00 97.50 222 ASN A N 1
ATOM 1700 C CA . ASN A 1 222 ? 4.791 -13.447 -2.373 1.00 97.50 222 ASN A CA 1
ATOM 1701 C C . ASN A 1 222 ? 3.407 -13.224 -1.746 1.00 97.50 222 ASN A C 1
ATOM 1703 O O . ASN A 1 222 ? 3.208 -12.237 -1.031 1.00 97.50 222 ASN A O 1
ATOM 1707 N N . PRO A 1 223 ? 2.425 -14.090 -2.056 1.00 97.31 223 PRO A N 1
ATOM 1708 C CA . PRO A 1 223 ? 1.083 -13.954 -1.520 1.00 97.31 223 PRO A CA 1
ATOM 1709 C C . PRO A 1 223 ? 1.119 -13.956 0.009 1.00 97.31 223 PRO A C 1
ATOM 1711 O O . PRO A 1 223 ? 1.800 -14.767 0.635 1.00 97.31 223 PRO A O 1
ATOM 1714 N N . LEU A 1 224 ? 0.341 -13.059 0.610 1.00 96.31 224 LEU A N 1
ATOM 1715 C CA . LEU A 1 224 ? 0.279 -12.889 2.064 1.00 96.31 224 LEU A CA 1
ATOM 1716 C C . LEU A 1 224 ? -0.545 -13.983 2.764 1.00 96.31 224 LEU A C 1
ATOM 1718 O O . LEU A 1 224 ? -0.631 -14.009 3.990 1.00 96.31 224 LEU A O 1
ATOM 1722 N N . HIS A 1 225 ? -1.147 -14.894 1.998 1.00 95.75 225 HIS A N 1
ATOM 1723 C CA . HIS A 1 225 ? -1.941 -16.000 2.508 1.00 95.75 225 HIS A CA 1
ATOM 1724 C C . HIS A 1 225 ? -1.584 -17.309 1.791 1.00 95.75 225 HIS A C 1
ATOM 1726 O O . HIS A 1 225 ? -1.521 -17.324 0.561 1.00 95.75 225 HIS A O 1
ATOM 1732 N N . PRO A 1 226 ? -1.422 -18.435 2.513 1.00 94.19 226 PRO A N 1
ATOM 1733 C CA . PRO A 1 226 ? -0.959 -19.698 1.932 1.00 94.19 226 PRO A CA 1
ATOM 1734 C C . PRO A 1 226 ? -1.925 -20.324 0.914 1.00 94.19 226 PRO A C 1
ATOM 1736 O O . PRO A 1 226 ? -1.497 -21.120 0.085 1.00 94.19 226 PRO A O 1
ATOM 1739 N N . LEU A 1 227 ? -3.221 -19.989 0.962 1.00 95.50 227 LEU A N 1
ATOM 1740 C CA . LEU A 1 227 ? -4.201 -20.473 -0.028 1.00 95.50 227 LEU A CA 1
ATOM 1741 C C . LEU A 1 227 ? -4.168 -19.704 -1.355 1.00 95.50 227 LEU A C 1
ATOM 1743 O O . LEU A 1 227 ? -4.773 -20.154 -2.326 1.00 95.50 227 LEU A O 1
ATOM 1747 N N . ILE A 1 228 ? -3.507 -18.546 -1.404 1.00 94.88 228 ILE A N 1
ATOM 1748 C CA . ILE A 1 228 ? -3.378 -17.773 -2.637 1.00 94.88 228 ILE A CA 1
ATOM 1749 C C . ILE A 1 228 ? -2.121 -18.280 -3.349 1.00 94.88 228 ILE A C 1
ATOM 1751 O O . ILE A 1 228 ? -1.032 -18.202 -2.779 1.00 94.88 228 ILE A O 1
ATOM 1755 N N . PRO A 1 229 ? -2.227 -18.821 -4.573 1.00 96.19 229 PRO A N 1
ATOM 1756 C CA . PRO A 1 229 ? -1.056 -19.283 -5.299 1.00 96.19 229 PRO A CA 1
ATOM 1757 C C . PRO A 1 229 ? -0.194 -18.096 -5.737 1.00 96.19 229 PRO A C 1
ATOM 1759 O O . PRO A 1 229 ? -0.704 -17.087 -6.225 1.00 96.19 229 PRO A O 1
ATOM 1762 N N . ALA A 1 230 ? 1.125 -18.243 -5.613 1.00 97.44 230 ALA A N 1
ATOM 1763 C CA . ALA A 1 230 ? 2.065 -17.283 -6.173 1.00 97.44 230 ALA A CA 1
ATOM 1764 C C . ALA A 1 230 ? 1.972 -17.269 -7.707 1.00 97.44 230 ALA A C 1
ATOM 1766 O O . ALA A 1 230 ? 1.800 -18.306 -8.356 1.00 97.44 230 ALA A O 1
ATOM 1767 N N . SER A 1 231 ? 2.117 -16.086 -8.295 1.00 97.00 231 SER A N 1
ATOM 1768 C CA . SER A 1 231 ? 2.197 -15.911 -9.740 1.00 97.00 231 SER A CA 1
ATOM 1769 C C . SER A 1 231 ? 3.416 -16.659 -10.293 1.00 97.00 231 SER A C 1
ATOM 1771 O O . SER A 1 231 ? 4.534 -16.392 -9.850 1.00 97.00 231 SER A O 1
ATOM 1773 N N . PRO A 1 232 ? 3.250 -17.515 -11.319 1.00 96.81 232 PRO A N 1
ATOM 1774 C CA . PRO A 1 232 ? 4.373 -18.194 -11.965 1.00 96.81 232 PRO A CA 1
ATOM 1775 C C . PRO A 1 232 ? 5.180 -17.263 -12.886 1.00 96.81 232 PRO A C 1
ATOM 1777 O O . PRO A 1 232 ? 6.233 -17.645 -13.384 1.00 96.81 232 PRO A O 1
ATOM 1780 N N . LEU A 1 233 ? 4.671 -16.058 -13.166 1.00 96.19 233 LEU A N 1
ATOM 1781 C CA . LEU A 1 233 ? 5.330 -15.080 -14.027 1.00 96.19 233 LEU A CA 1
ATOM 1782 C C . LEU A 1 233 ? 6.384 -14.290 -13.245 1.00 96.19 233 LEU A C 1
ATOM 1784 O O . LEU A 1 233 ? 6.094 -13.751 -12.176 1.00 96.19 233 LEU A O 1
ATOM 1788 N N . GLU A 1 234 ? 7.566 -14.131 -13.838 1.00 91.25 234 GLU A N 1
ATOM 1789 C CA . GLU A 1 234 ? 8.642 -13.276 -13.313 1.00 91.25 234 GLU A CA 1
ATOM 1790 C C . GLU A 1 234 ? 8.238 -11.791 -13.280 1.00 91.25 234 GLU A C 1
ATOM 1792 O O . GLU A 1 234 ? 8.609 -11.040 -12.379 1.00 91.25 234 GLU A O 1
ATOM 1797 N N . HIS A 1 235 ? 7.408 -11.361 -14.236 1.00 92.50 235 HIS A N 1
ATOM 1798 C CA . HIS A 1 235 ? 6.918 -9.986 -14.335 1.00 92.50 235 HIS A CA 1
ATOM 1799 C C . HIS A 1 235 ? 5.400 -9.963 -14.554 1.00 92.50 235 HIS A C 1
ATOM 1801 O O . HIS A 1 235 ? 4.934 -9.736 -15.677 1.00 92.50 235 HIS A O 1
ATOM 1807 N N . PRO A 1 236 ? 4.597 -10.219 -13.506 1.00 93.31 236 PRO A N 1
ATOM 1808 C CA . PRO A 1 236 ? 3.152 -10.211 -13.647 1.00 93.31 236 PRO A CA 1
ATOM 1809 C C . PRO A 1 236 ? 2.652 -8.805 -13.999 1.00 93.31 236 PRO A C 1
ATOM 1811 O O . PRO A 1 236 ? 3.186 -7.791 -13.540 1.00 93.31 236 PRO A O 1
ATOM 1814 N N . LYS A 1 237 ? 1.617 -8.739 -14.842 1.00 94.38 237 LYS A N 1
ATOM 1815 C CA . LYS A 1 237 ? 0.999 -7.468 -15.234 1.00 94.38 237 LYS A CA 1
ATOM 1816 C C . LYS A 1 237 ? 0.258 -6.867 -14.041 1.00 94.38 237 LYS A C 1
ATOM 1818 O O . LYS A 1 237 ? -0.524 -7.552 -13.389 1.00 94.38 237 LYS A O 1
ATOM 1823 N N . THR A 1 238 ? 0.464 -5.577 -13.804 1.00 94.44 238 THR A N 1
ATOM 1824 C CA . THR A 1 238 ? -0.222 -4.813 -12.756 1.00 94.44 238 THR A CA 1
ATOM 1825 C C . THR A 1 238 ? -1.187 -3.801 -13.379 1.00 94.44 238 THR A C 1
ATOM 1827 O O . THR A 1 238 ? -0.981 -3.394 -14.528 1.00 94.44 238 THR A O 1
ATOM 1830 N N . PRO A 1 239 ? -2.240 -3.372 -12.657 1.00 94.12 239 PRO A N 1
ATOM 1831 C CA . PRO A 1 239 ? -3.100 -2.276 -13.093 1.00 94.12 239 PRO A CA 1
ATOM 1832 C C . PRO A 1 239 ? -2.293 -1.025 -13.459 1.00 94.12 239 PRO A C 1
ATOM 1834 O O . PRO A 1 239 ? -1.264 -0.730 -12.850 1.00 94.12 239 PRO A O 1
ATOM 1837 N N . ARG A 1 240 ? -2.757 -0.283 -14.469 1.00 95.31 240 ARG A N 1
ATOM 1838 C CA . ARG A 1 240 ? -2.092 0.946 -14.912 1.00 95.31 240 ARG A CA 1
ATOM 1839 C C . ARG A 1 240 ? -2.533 2.114 -14.035 1.00 95.31 240 ARG A C 1
ATOM 1841 O O . ARG A 1 240 ? -3.682 2.535 -14.109 1.00 95.31 240 ARG A O 1
ATOM 1848 N N . ILE A 1 241 ? -1.602 2.657 -13.260 1.00 96.75 241 ILE A N 1
ATOM 1849 C CA . ILE A 1 241 ? -1.793 3.896 -12.499 1.00 96.75 241 ILE A CA 1
ATOM 1850 C C . ILE A 1 241 ? -1.428 5.096 -13.381 1.00 96.75 241 ILE A C 1
ATOM 1852 O O . ILE A 1 241 ? -0.506 5.018 -14.201 1.00 96.75 241 ILE A O 1
ATOM 1856 N N . SER A 1 242 ? -2.167 6.200 -13.241 1.00 95.88 242 SER A N 1
ATOM 1857 C CA . SER A 1 242 ? -1.858 7.447 -13.949 1.00 95.88 242 SER A CA 1
ATOM 1858 C C . SER A 1 242 ? -0.449 7.933 -13.581 1.00 95.88 242 SER A C 1
ATOM 1860 O O . SER A 1 242 ? -0.097 7.919 -12.402 1.00 95.88 242 SER A O 1
ATOM 1862 N N . PRO A 1 243 ? 0.365 8.401 -14.543 1.00 93.06 243 PRO A N 1
ATOM 1863 C CA . PRO A 1 243 ? 1.670 8.975 -14.229 1.00 93.06 243 PRO A CA 1
ATOM 1864 C C . PRO A 1 243 ? 1.565 10.268 -13.405 1.00 93.06 243 PRO A C 1
ATOM 1866 O O . PRO A 1 243 ? 2.525 10.616 -12.731 1.00 93.06 243 PRO A O 1
ATOM 1869 N N . GLU A 1 244 ? 0.421 10.955 -13.419 1.00 93.94 244 GLU A N 1
ATOM 1870 C CA . GLU A 1 244 ? 0.189 12.150 -12.590 1.00 93.94 244 GLU A CA 1
ATOM 1871 C C . GLU A 1 244 ? -0.398 11.819 -11.212 1.00 93.94 244 GLU A C 1
ATOM 1873 O O . GLU A 1 244 ? -0.728 12.726 -10.454 1.00 93.94 244 GLU A O 1
ATOM 1878 N N . ALA A 1 245 ? -0.598 10.535 -10.892 1.00 95.50 245 ALA A N 1
ATOM 1879 C CA . ALA A 1 245 ? -1.148 10.152 -9.600 1.00 95.50 245 ALA A CA 1
ATOM 1880 C C . ALA A 1 245 ? -0.172 10.529 -8.478 1.00 95.50 245 ALA A C 1
ATOM 1882 O O . ALA A 1 245 ? 0.993 10.128 -8.490 1.00 95.50 245 ALA A O 1
ATOM 1883 N N . ASP A 1 246 ? -0.678 11.267 -7.495 1.00 95.62 246 ASP A N 1
ATOM 1884 C CA . ASP A 1 246 ? 0.033 11.625 -6.269 1.00 95.62 246 ASP A CA 1
ATOM 1885 C C . ASP A 1 246 ? -0.279 10.676 -5.100 1.00 95.62 246 ASP A C 1
ATOM 1887 O O . ASP A 1 246 ? 0.412 10.694 -4.079 1.00 95.62 246 ASP A O 1
ATOM 1891 N N . TRP A 1 247 ? -1.267 9.797 -5.290 1.00 96.44 247 TRP A N 1
ATOM 1892 C CA . TRP A 1 247 ? -1.712 8.791 -4.338 1.00 96.44 247 TRP A CA 1
ATOM 1893 C C . TRP A 1 247 ? -2.173 7.508 -5.051 1.00 96.44 247 TRP A C 1
ATOM 1895 O O . TRP A 1 247 ? -2.788 7.560 -6.118 1.00 96.44 247 TRP A O 1
ATOM 1905 N N . SER A 1 248 ? -1.867 6.344 -4.470 1.00 97.50 248 SER A N 1
ATOM 1906 C CA . SER A 1 248 ? -2.422 5.042 -4.866 1.00 97.50 248 SER A CA 1
ATOM 1907 C C . SER A 1 248 ? -2.744 4.194 -3.637 1.00 97.50 248 SER A C 1
ATOM 1909 O O . SER A 1 248 ? -2.068 4.290 -2.610 1.00 97.50 248 SER A O 1
ATOM 1911 N N . ILE A 1 249 ? -3.749 3.326 -3.770 1.00 97.38 249 ILE A N 1
ATOM 1912 C CA . ILE A 1 249 ? -4.146 2.349 -2.755 1.00 97.38 249 ILE A CA 1
ATOM 1913 C C . ILE A 1 249 ? -3.976 0.938 -3.322 1.00 97.38 249 ILE A C 1
ATOM 1915 O O . ILE A 1 249 ? -4.517 0.597 -4.380 1.00 97.38 249 ILE A O 1
ATOM 1919 N N . ILE A 1 250 ? -3.263 0.086 -2.590 1.00 97.88 250 ILE A N 1
ATOM 1920 C CA . ILE A 1 250 ? -3.111 -1.340 -2.882 1.00 97.88 250 ILE A CA 1
ATOM 1921 C C . ILE A 1 250 ? -3.879 -2.129 -1.820 1.00 97.88 250 ILE A C 1
ATOM 1923 O O . ILE A 1 250 ? -3.378 -2.270 -0.703 1.00 97.88 250 ILE A O 1
ATOM 1927 N N . PRO A 1 251 ? -5.079 -2.648 -2.133 1.00 97.12 251 PRO A N 1
ATOM 1928 C CA . PRO A 1 251 ? -5.758 -3.596 -1.259 1.00 97.12 251 PRO A CA 1
ATOM 1929 C C . PRO A 1 251 ? -4.898 -4.853 -1.097 1.00 97.12 251 PRO A C 1
ATOM 1931 O O . PRO A 1 251 ? -4.355 -5.359 -2.082 1.00 97.12 251 PRO A O 1
ATOM 1934 N N . LEU A 1 252 ? -4.771 -5.344 0.133 1.00 97.12 252 LEU A N 1
ATOM 1935 C CA . LEU A 1 252 ? -4.055 -6.577 0.438 1.00 97.12 252 LEU A CA 1
ATOM 1936 C C . LEU A 1 252 ? -5.040 -7.740 0.480 1.00 97.12 252 LEU A C 1
ATOM 1938 O O . LEU A 1 252 ? -6.015 -7.708 1.231 1.00 97.12 252 LEU A O 1
ATOM 1942 N N . ASP A 1 253 ? -4.759 -8.773 -0.309 1.00 95.44 253 ASP A N 1
ATOM 1943 C CA . ASP A 1 253 ? -5.474 -10.038 -0.214 1.00 95.44 253 ASP A CA 1
ATOM 1944 C C . ASP A 1 253 ? -4.823 -10.895 0.875 1.00 95.44 253 ASP A C 1
ATOM 1946 O O . ASP A 1 253 ? -3.747 -11.470 0.698 1.00 95.44 253 ASP A O 1
ATOM 1950 N N . LEU A 1 254 ? -5.466 -10.908 2.040 1.00 95.12 254 LEU A N 1
ATOM 1951 C CA . LEU A 1 254 ? -5.052 -11.698 3.195 1.00 95.12 254 LEU A CA 1
ATOM 1952 C C . LEU A 1 254 ? -5.764 -13.057 3.236 1.00 95.12 254 LEU A C 1
ATOM 1954 O O . LEU A 1 254 ? -5.579 -13.801 4.192 1.00 95.12 254 LEU A O 1
ATOM 1958 N N . GLY A 1 255 ? -6.540 -13.404 2.205 1.00 90.94 255 GLY A N 1
ATOM 1959 C CA . GLY A 1 255 ? -7.300 -14.642 2.120 1.00 90.94 255 GLY A CA 1
ATOM 1960 C C . GLY A 1 255 ? -8.701 -14.563 2.746 1.00 90.94 255 GLY A C 1
ATOM 1961 O O . GLY A 1 255 ? -9.009 -13.660 3.527 1.00 90.94 255 GLY A O 1
ATOM 1962 N N . PRO A 1 256 ? -9.575 -15.532 2.418 1.00 86.50 256 PRO A N 1
ATOM 1963 C CA . PRO A 1 256 ? -10.987 -15.514 2.811 1.00 86.50 256 PRO A CA 1
ATOM 1964 C C . PRO A 1 256 ? -11.210 -15.698 4.318 1.00 86.50 256 PRO A C 1
ATOM 1966 O O . PRO A 1 256 ? -12.241 -15.283 4.843 1.00 86.50 256 PRO A O 1
ATOM 1969 N N . GLU A 1 257 ? -10.256 -16.314 5.015 1.00 91.25 257 GLU A N 1
ATOM 1970 C CA . GLU A 1 257 ? -10.365 -16.639 6.441 1.00 91.25 257 GLU A CA 1
ATOM 1971 C C . GLU A 1 257 ? -9.705 -15.601 7.351 1.00 91.25 257 GLU A C 1
ATOM 1973 O O . GLU A 1 257 ? -9.862 -15.671 8.568 1.00 91.25 257 GLU A O 1
ATOM 1978 N N . ALA A 1 258 ? -8.994 -14.616 6.792 1.00 89.38 258 ALA A N 1
ATOM 1979 C CA . ALA A 1 258 ? -8.280 -13.636 7.603 1.00 89.38 258 ALA A CA 1
ATOM 1980 C C . ALA A 1 258 ? -9.222 -12.782 8.458 1.00 89.38 258 ALA A C 1
ATOM 1982 O O . ALA A 1 258 ? -8.825 -12.320 9.525 1.00 89.38 258 ALA A O 1
ATOM 1983 N N . GLY A 1 259 ? -10.456 -12.547 7.994 1.00 89.19 259 GLY A N 1
ATOM 1984 C CA . GLY A 1 259 ? -11.434 -11.712 8.699 1.00 89.19 259 GLY A CA 1
ATOM 1985 C C . GLY A 1 259 ? -10.977 -10.263 8.916 1.00 89.19 259 GLY A C 1
ATOM 1986 O O . GLY A 1 259 ? -11.624 -9.530 9.656 1.00 89.19 259 GLY A O 1
ATOM 1987 N N . ILE A 1 260 ? -9.871 -9.865 8.281 1.00 92.69 260 ILE A N 1
ATOM 1988 C CA . ILE A 1 260 ? -9.262 -8.543 8.355 1.00 92.69 260 ILE A CA 1
ATOM 1989 C C . ILE A 1 260 ? -9.009 -8.019 6.945 1.00 92.69 260 ILE A C 1
ATOM 1991 O O . ILE A 1 260 ? -8.638 -8.763 6.035 1.00 92.69 260 ILE A O 1
ATOM 1995 N N . ARG A 1 261 ? -9.193 -6.717 6.767 1.00 93.81 261 ARG A N 1
ATOM 1996 C CA . ARG A 1 261 ? -8.954 -5.990 5.522 1.00 93.81 261 ARG A CA 1
ATOM 1997 C C . ARG A 1 261 ? -7.769 -5.066 5.725 1.00 93.81 261 ARG A C 1
ATOM 1999 O O . ARG A 1 261 ? -7.751 -4.291 6.675 1.00 93.81 261 ARG A O 1
ATOM 2006 N N . ALA A 1 262 ? -6.802 -5.099 4.821 1.00 96.56 262 ALA A N 1
ATOM 2007 C CA . ALA A 1 262 ? -5.641 -4.223 4.901 1.00 96.56 262 ALA A CA 1
ATOM 2008 C C . ALA A 1 262 ? -5.339 -3.558 3.558 1.00 96.56 262 ALA A C 1
ATOM 2010 O O . ALA A 1 262 ? -5.702 -4.085 2.505 1.00 96.56 262 ALA A O 1
ATOM 2011 N N . CYS A 1 263 ? -4.670 -2.408 3.582 1.00 97.50 263 CYS A N 1
ATOM 2012 C CA . CYS A 1 263 ? -4.185 -1.762 2.366 1.00 97.50 263 CYS A CA 1
ATOM 2013 C C . CYS A 1 263 ? -2.856 -1.030 2.565 1.00 97.50 263 CYS A C 1
ATOM 2015 O O . CYS A 1 263 ? -2.495 -0.644 3.678 1.00 97.50 263 CYS A O 1
ATOM 2017 N N . VAL A 1 264 ? -2.150 -0.810 1.456 1.00 98.25 264 VAL A N 1
ATOM 2018 C CA . VAL A 1 264 ? -0.996 0.093 1.372 1.00 98.25 264 VAL A CA 1
ATOM 2019 C C . VAL A 1 264 ? -1.427 1.385 0.691 1.00 98.25 264 VAL A C 1
ATOM 2021 O O . VAL A 1 264 ? -1.965 1.351 -0.412 1.00 98.25 264 VAL A O 1
ATOM 2024 N N . ASN A 1 265 ? -1.160 2.516 1.332 1.00 98.00 265 ASN A N 1
ATOM 2025 C CA . ASN A 1 265 ? -1.319 3.859 0.801 1.00 98.00 265 ASN A CA 1
ATOM 2026 C C . ASN A 1 265 ? 0.055 4.396 0.405 1.00 98.00 265 ASN A C 1
ATOM 2028 O O . ASN A 1 265 ? 0.929 4.585 1.250 1.00 98.00 265 ASN A O 1
ATOM 2032 N N . LEU A 1 266 ? 0.226 4.638 -0.891 1.00 97.94 266 LEU A N 1
ATOM 2033 C CA . LEU A 1 266 ? 1.440 5.189 -1.478 1.00 97.94 266 LEU A CA 1
ATOM 2034 C C . LEU A 1 266 ? 1.207 6.657 -1.782 1.00 97.94 266 LEU A C 1
ATOM 2036 O O . LEU A 1 266 ? 0.336 6.958 -2.592 1.00 97.94 266 LEU A O 1
ATOM 2040 N N . VAL A 1 267 ? 1.987 7.554 -1.189 1.00 96.88 267 VAL A N 1
ATOM 2041 C CA . VAL A 1 267 ? 1.898 8.992 -1.477 1.00 96.88 267 VAL A CA 1
ATOM 2042 C C . VAL A 1 267 ? 3.246 9.536 -1.925 1.00 96.88 267 VAL A C 1
ATOM 2044 O O . VAL A 1 267 ? 4.285 9.156 -1.388 1.00 96.88 267 VAL A O 1
ATOM 2047 N N . ASN A 1 268 ? 3.259 10.420 -2.920 1.00 95.44 268 ASN A N 1
ATOM 2048 C CA . ASN A 1 268 ? 4.442 11.245 -3.182 1.00 95.44 268 ASN A CA 1
ATOM 2049 C C . ASN A 1 268 ? 4.416 12.498 -2.285 1.00 95.44 268 ASN A C 1
ATOM 2051 O O . ASN A 1 268 ? 3.542 12.649 -1.434 1.00 95.44 268 ASN A O 1
ATOM 2055 N N . GLU A 1 269 ? 5.386 13.393 -2.451 1.00 92.56 269 GLU A N 1
ATOM 2056 C CA . GLU A 1 269 ? 5.467 14.636 -1.671 1.00 92.56 269 GLU A CA 1
ATOM 2057 C C . GLU A 1 269 ? 4.219 15.520 -1.837 1.00 92.56 269 GLU A C 1
ATOM 2059 O O . GLU A 1 269 ? 3.605 15.910 -0.846 1.00 92.56 269 GLU A O 1
ATOM 2064 N N . GLN A 1 270 ? 3.761 15.725 -3.076 1.00 92.31 270 GLN A N 1
ATOM 2065 C CA . GLN A 1 270 ? 2.540 16.483 -3.366 1.00 92.31 270 GLN A CA 1
ATOM 2066 C C . GLN A 1 270 ? 1.295 15.843 -2.733 1.00 92.31 270 GLN A C 1
ATOM 2068 O O . GLN A 1 270 ? 0.444 16.533 -2.173 1.00 92.31 270 GLN A O 1
ATOM 2073 N N . GLY A 1 271 ? 1.187 14.516 -2.807 1.00 93.75 271 GLY A N 1
ATOM 2074 C CA . GLY A 1 271 ? 0.095 13.756 -2.218 1.00 93.75 271 GLY A CA 1
ATOM 2075 C C . GLY A 1 271 ? 0.117 13.829 -0.696 1.00 93.75 271 GLY A C 1
ATOM 2076 O O . GLY A 1 271 ? -0.928 13.989 -0.076 1.00 93.75 271 GLY A O 1
ATOM 2077 N N . LYS A 1 272 ? 1.298 13.789 -0.078 1.00 93.62 272 LYS A N 1
ATOM 2078 C CA . LYS A 1 272 ? 1.444 13.960 1.370 1.00 93.62 272 LYS A CA 1
ATOM 2079 C C . LYS A 1 272 ? 0.900 15.314 1.829 1.00 93.62 272 LYS A C 1
ATOM 2081 O O . LYS A 1 272 ? 0.093 15.355 2.752 1.00 93.62 272 LYS A O 1
ATOM 2086 N N . GLU A 1 273 ? 1.277 16.398 1.152 1.00 92.69 273 GLU A N 1
ATOM 2087 C CA . GLU A 1 273 ? 0.797 17.750 1.471 1.00 92.69 273 GLU A CA 1
ATOM 2088 C C . GLU A 1 273 ? -0.708 17.921 1.236 1.00 92.69 273 GLU A C 1
ATOM 2090 O O . GLU A 1 273 ? -1.390 18.573 2.029 1.00 92.69 273 GLU A O 1
ATOM 2095 N N . ARG A 1 274 ? -1.228 17.334 0.150 1.00 94.00 274 ARG A N 1
ATOM 2096 C CA . ARG A 1 274 ? -2.638 17.452 -0.238 1.00 94.00 274 ARG A CA 1
ATOM 2097 C C . ARG A 1 274 ? -3.562 16.613 0.640 1.00 94.00 274 ARG A C 1
ATOM 2099 O O . ARG A 1 274 ? -4.600 17.108 1.068 1.00 94.00 274 ARG A O 1
ATOM 2106 N N . TRP A 1 275 ? -3.215 15.347 0.862 1.00 94.00 275 TRP A N 1
ATOM 2107 C CA . TRP A 1 275 ? -4.095 14.363 1.495 1.00 94.00 275 TRP A CA 1
ATOM 2108 C C . TRP A 1 275 ? -3.908 14.279 3.010 1.00 94.00 275 TRP A C 1
ATOM 2110 O O . TRP A 1 275 ? -4.858 13.912 3.698 1.00 94.00 275 TRP A O 1
ATOM 2120 N N . LYS A 1 276 ? -2.715 14.614 3.534 1.00 93.69 276 LYS A N 1
ATOM 2121 C CA . LYS A 1 276 ? -2.412 14.655 4.981 1.00 93.69 276 LYS A CA 1
ATOM 2122 C C . LYS A 1 276 ? -2.878 13.400 5.728 1.00 93.69 276 LYS A C 1
ATOM 2124 O O . LYS A 1 276 ? -3.436 13.472 6.824 1.00 93.69 276 LYS A O 1
ATOM 2129 N N . LEU A 1 277 ? -2.705 12.237 5.098 1.00 91.19 277 LEU A N 1
ATOM 2130 C CA . LEU A 1 277 ? -3.204 10.961 5.617 1.00 91.19 277 LEU A CA 1
ATOM 2131 C C . LEU A 1 277 ? -2.591 10.629 6.982 1.00 91.19 277 LEU A C 1
ATOM 2133 O O . LEU A 1 277 ? -3.269 10.095 7.852 1.00 91.19 277 LEU A O 1
ATOM 2137 N N . ASP A 1 278 ? -1.328 10.993 7.185 1.00 91.12 278 ASP A N 1
ATOM 2138 C CA . ASP A 1 278 ? -0.635 10.878 8.462 1.00 91.12 278 ASP A CA 1
ATOM 2139 C C . ASP A 1 278 ? -1.323 11.704 9.553 1.00 91.12 278 ASP A C 1
ATOM 2141 O O . ASP A 1 278 ? -1.529 11.197 10.651 1.00 91.12 278 ASP A O 1
ATOM 2145 N N . GLU A 1 279 ? -1.749 12.939 9.271 1.00 90.31 279 GLU A N 1
ATOM 2146 C CA . GLU A 1 279 ? -2.512 13.731 10.240 1.00 90.31 279 GLU A CA 1
ATOM 2147 C C . GLU A 1 279 ? -3.854 13.070 10.576 1.00 90.31 279 GLU A C 1
ATOM 2149 O O . GLU A 1 279 ? -4.262 13.082 11.735 1.00 90.31 279 GLU A O 1
ATOM 2154 N N . ILE A 1 280 ? -4.544 12.497 9.586 1.00 85.69 280 ILE A N 1
ATOM 2155 C CA . ILE A 1 280 ? -5.850 11.850 9.782 1.00 85.69 280 ILE A CA 1
ATOM 2156 C C . ILE A 1 280 ? -5.706 10.628 10.691 1.00 85.69 280 ILE A C 1
ATOM 2158 O O . ILE A 1 280 ? -6.439 10.500 11.673 1.00 85.69 280 ILE A O 1
ATOM 2162 N N . PHE A 1 281 ? -4.746 9.750 10.394 1.00 86.38 281 PHE A N 1
ATOM 2163 C CA . PHE A 1 281 ? -4.559 8.522 11.162 1.00 86.38 281 PHE A CA 1
ATOM 2164 C C . PHE A 1 281 ? -3.902 8.765 12.526 1.00 86.38 281 PHE A C 1
ATOM 2166 O O . PHE A 1 281 ? -4.235 8.064 13.478 1.00 86.38 281 PHE A O 1
ATOM 2173 N N . ASN A 1 282 ? -3.043 9.783 12.664 1.00 86.00 282 ASN A N 1
ATOM 2174 C CA . ASN A 1 282 ? -2.437 10.130 13.953 1.00 86.00 282 ASN A CA 1
ATOM 2175 C C . ASN A 1 282 ? -3.385 10.904 14.880 1.00 86.00 282 ASN A C 1
ATOM 2177 O O . ASN A 1 282 ? -3.335 10.693 16.084 1.00 86.00 282 ASN A O 1
ATOM 2181 N N . LYS A 1 283 ? -4.254 11.793 14.370 1.00 76.06 283 LYS A N 1
ATOM 2182 C CA . LYS A 1 283 ? -5.146 12.607 15.228 1.00 76.06 283 LYS A CA 1
ATOM 2183 C C . LYS A 1 283 ? -6.192 11.792 15.977 1.00 76.06 283 LYS A C 1
ATOM 2185 O O . LYS A 1 283 ? -6.715 12.268 16.983 1.00 76.06 283 LYS A O 1
ATOM 2190 N N . GLY A 1 284 ? -6.557 10.622 15.465 1.00 60.56 284 GLY A N 1
ATOM 2191 C CA . GLY A 1 284 ? -7.527 9.779 16.148 1.00 60.56 284 GLY A CA 1
ATOM 2192 C C . GLY A 1 284 ? -6.911 8.722 17.068 1.00 60.56 284 GLY A C 1
ATOM 2193 O O . GLY A 1 284 ? -7.678 7.984 17.675 1.00 60.56 284 GLY A O 1
ATOM 2194 N N . LEU A 1 285 ? -5.585 8.640 17.204 1.00 55.97 285 LEU A N 1
ATOM 2195 C CA . LEU A 1 285 ? -4.943 7.896 18.295 1.00 55.97 285 LEU A CA 1
ATOM 2196 C C . LEU A 1 285 ? -4.821 8.830 19.511 1.00 55.97 285 LEU A C 1
ATOM 2198 O O . LEU A 1 285 ? -5.452 8.530 20.556 1.00 55.97 285 LEU A O 1
#

Sequence (285 aa):
MSIRSAFSGIRQCSKCLRPLTLPRSFVRRGISSSSTVSDSNLDSNSRSQEQDEEPKINTWFLNEQPRSASSSSSSSSSYPSSSFEAIPKSSNPPSPFFTTTQTQPNPSDPENQNHNHNQVTPQAIPSNTPPPIQQLHSFLTSDKTDASDVVLGHTVQIFDTITLTRHLDSKGQGELIRSEISGGWYDWVILLQVKGSGSGSGSGRGTVARADGIIRRWLLQNPLHPLIPASPLEHPKTPRISPEADWSIIPLDLGPEAGIRACVNLVNEQGKERWKLDEIFNKGL

pLDDT: mean 70.83, std 23.91, range [30.25, 98.31]

Foldseek 3Di:
DDDDDDDDDDDDPDDDDDDDDDDDDDDDDDDDDDDDDDDDDDDDDDDDDDDPPDPPPPCPPPDPDDDDDDDDDDDDDDDDDDDDDDDDDDDDDDDDDDDDPDDDDDPDDPPDPPPPPPPLPQDDDPPPDDPLVVVLLCQCQDPPHPNVQWWPNSFKDKFQVVVLLVLCVVVVNNVVQDDPPGDNPFRMEIETETDAPPPVPPQSFCSQQVSQQRSVLVCLQVPSEPPRDRDPDPRDDDDGDGRPDQKDKAWHPNDPPPPGTYIYIYGYPVRCVVVVVVCVRVVSD